Protein AF-G5E8P9-F1 (afdb_monomer_lite)

Secondary structure (DSSP, 8-state):
--HHHHHHHHHHHHHHHHTT-HHHHHHHHHHHHHHHHHHHHH---HHHHHHHHHHHHHHHHHHHHHHHHHHHHHHHHH-PPS-------------TT-PPPPPP----PPP---PPP------------------------PPP--------------------------S----PPPP--TTS-HHHHHHHHHHS--S-----TTSS-S-HHHHHHHIIIIIHHHH-TTT---

pLDDT: mean 70.25, std 26.57, range [26.02, 98.25]

Structure (mmCIF, N/CA/C/O backbone):
data_AF-G5E8P9-F1
#
_entry.id   AF-G5E8P9-F1
#
loop_
_atom_site.group_PDB
_atom_site.id
_atom_site.type_symbol
_atom_site.label_atom_id
_atom_site.label_alt_id
_atom_site.label_comp_id
_atom_site.label_asym_id
_atom_site.label_entity_id
_atom_site.label_seq_id
_atom_site.pdbx_PDB_ins_code
_atom_site.Cartn_x
_atom_site.Cartn_y
_atom_site.Cartn_z
_atom_site.occupancy
_atom_site.B_iso_or_equiv
_atom_site.auth_seq_id
_atom_site.auth_comp_id
_atom_site.auth_asym_id
_atom_site.auth_atom_id
_atom_site.pdbx_PDB_model_num
ATOM 1 N N . MET A 1 1 ? -24.236 7.093 24.918 1.00 67.31 1 MET A N 1
ATOM 2 C CA . MET A 1 1 ? -23.354 6.475 23.905 1.00 67.31 1 MET A CA 1
ATOM 3 C C . MET A 1 1 ? -24.263 5.864 22.864 1.00 67.31 1 MET A C 1
ATOM 5 O O . MET A 1 1 ? -25.156 5.124 23.260 1.00 67.31 1 MET A O 1
ATOM 9 N N . ASN A 1 2 ? -24.094 6.212 21.590 1.00 84.69 2 ASN A N 1
ATOM 10 C CA . ASN A 1 2 ? -24.874 5.609 20.519 1.00 84.69 2 ASN A CA 1
ATOM 11 C C . ASN A 1 2 ? -24.067 4.451 19.920 1.00 84.69 2 ASN A C 1
ATOM 13 O O . ASN A 1 2 ? -23.044 4.667 19.275 1.00 84.69 2 ASN A O 1
ATOM 17 N N . LEU A 1 3 ? -24.488 3.216 20.198 1.00 84.94 3 LEU A N 1
ATOM 18 C CA . LEU A 1 3 ? -23.786 2.011 19.747 1.00 84.94 3 LEU A CA 1
ATOM 19 C C . LEU A 1 3 ? -23.724 1.934 18.215 1.00 84.94 3 LEU A C 1
ATOM 21 O O . LEU A 1 3 ? -22.704 1.536 17.660 1.00 84.94 3 LEU A O 1
ATOM 25 N N . ALA A 1 4 ? -24.795 2.367 17.545 1.00 89.25 4 ALA A N 1
ATOM 26 C CA . ALA A 1 4 ? -24.880 2.360 16.090 1.00 89.25 4 ALA A CA 1
ATOM 27 C C . ALA A 1 4 ? -23.812 3.263 15.457 1.00 89.25 4 ALA A C 1
ATOM 29 O O . ALA A 1 4 ? -23.137 2.847 14.522 1.00 89.25 4 ALA A O 1
ATOM 30 N N . GLU A 1 5 ? -23.590 4.456 16.017 1.00 91.69 5 GLU A N 1
ATOM 31 C CA . GLU A 1 5 ? -22.557 5.384 15.537 1.00 91.69 5 GLU A CA 1
ATOM 32 C C . GLU A 1 5 ? -21.149 4.798 15.673 1.00 91.69 5 GLU A C 1
ATOM 34 O O . GLU A 1 5 ? -20.309 5.006 14.807 1.00 91.69 5 GLU A O 1
ATOM 39 N N . ILE A 1 6 ? -20.879 4.042 16.736 1.00 92.31 6 ILE A N 1
ATOM 40 C CA . ILE A 1 6 ? -19.571 3.412 16.965 1.00 92.31 6 ILE A CA 1
ATOM 41 C C . ILE A 1 6 ? -19.305 2.328 15.928 1.00 92.31 6 ILE A C 1
ATOM 43 O O . ILE A 1 6 ? -18.221 2.295 15.347 1.00 92.31 6 ILE A O 1
ATOM 47 N N . CYS A 1 7 ? -20.295 1.476 15.667 1.00 93.38 7 CYS A N 1
ATOM 48 C CA . CYS A 1 7 ? -20.192 0.443 14.643 1.00 93.38 7 CYS A CA 1
ATOM 49 C C . CYS A 1 7 ? -20.043 1.049 13.240 1.00 93.38 7 CYS A C 1
ATOM 51 O O . CYS A 1 7 ? -19.170 0.621 12.486 1.00 93.38 7 CYS A O 1
ATOM 53 N N . GLU A 1 8 ? -20.836 2.070 12.909 1.00 95.69 8 GLU A N 1
ATOM 54 C CA . GLU A 1 8 ? -20.745 2.793 11.635 1.00 95.69 8 GLU A CA 1
ATOM 55 C C . GLU A 1 8 ? -19.379 3.469 11.459 1.00 95.69 8 GLU A C 1
ATOM 57 O O . GLU A 1 8 ? -18.749 3.341 10.412 1.00 95.69 8 GLU A O 1
ATOM 62 N N . ASN A 1 9 ? -18.865 4.133 12.496 1.00 95.75 9 ASN A N 1
ATOM 63 C CA . ASN A 1 9 ? -17.560 4.793 12.437 1.00 95.75 9 ASN A CA 1
ATOM 64 C C . ASN A 1 9 ? -16.403 3.789 12.334 1.00 95.75 9 ASN A C 1
ATOM 66 O O . ASN A 1 9 ? -15.452 4.039 11.598 1.00 95.75 9 ASN A O 1
ATOM 70 N N . ALA A 1 10 ? -16.487 2.639 13.013 1.00 96.00 10 ALA A N 1
ATOM 71 C CA . ALA A 1 10 ? -15.498 1.569 12.871 1.00 96.00 10 ALA A CA 1
ATOM 72 C C . ALA A 1 10 ? -15.512 0.985 11.450 1.00 96.00 10 ALA A C 1
ATOM 74 O O . ALA A 1 10 ? -14.461 0.775 10.846 1.00 96.00 10 ALA A O 1
ATOM 75 N N . LYS A 1 11 ? -16.707 0.785 10.879 1.00 97.75 11 LYS A N 1
ATOM 76 C CA . LYS A 1 11 ? -16.873 0.327 9.497 1.00 97.75 11 LYS A CA 1
ATOM 77 C C . LYS A 1 11 ? -16.273 1.320 8.498 1.00 97.75 11 LYS A C 1
ATOM 79 O O . LYS A 1 11 ? -15.526 0.897 7.622 1.00 97.75 11 LYS A O 1
ATOM 84 N N . LYS A 1 12 ? -16.520 2.622 8.676 1.00 96.88 12 LYS A N 1
ATOM 85 C CA . LYS A 1 12 ? -15.904 3.681 7.859 1.00 96.88 12 LYS A CA 1
ATOM 86 C C . LYS A 1 12 ? -14.380 3.687 7.971 1.00 96.88 12 LYS A C 1
ATOM 88 O O . LYS A 1 12 ? -13.707 3.797 6.954 1.00 96.88 12 LYS A O 1
ATOM 93 N N . GLY A 1 13 ? -13.823 3.523 9.174 1.00 97.44 13 GLY A N 1
ATOM 94 C CA . GLY A 1 13 ? -12.370 3.424 9.369 1.00 97.44 13 GLY A CA 1
ATOM 95 C C . GLY A 1 13 ? -11.740 2.289 8.555 1.00 97.44 13 GLY A C 1
ATOM 96 O O . GLY A 1 13 ? -10.738 2.508 7.873 1.00 97.44 13 GLY A O 1
ATOM 97 N N . ARG A 1 14 ? -12.375 1.111 8.548 1.00 98.00 14 ARG A N 1
ATOM 98 C CA . ARG A 1 14 ? -11.961 -0.050 7.738 1.00 98.00 14 ARG A CA 1
ATOM 99 C C . ARG A 1 14 ? -12.091 0.204 6.239 1.00 98.00 14 ARG A C 1
ATOM 101 O O . ARG A 1 14 ? -11.173 -0.103 5.489 1.00 98.00 14 ARG A O 1
ATOM 108 N N . GLU A 1 15 ? -13.199 0.795 5.803 1.00 98.06 15 GLU A N 1
ATOM 109 C CA . GLU A 1 15 ? -13.427 1.132 4.395 1.00 98.06 15 GLU A CA 1
ATOM 110 C C . GLU A 1 15 ? -12.377 2.120 3.871 1.00 98.06 15 GLU A C 1
ATOM 112 O O . GLU A 1 15 ? -11.767 1.874 2.835 1.00 98.06 15 GLU A O 1
ATOM 117 N N . TYR A 1 16 ? -12.073 3.183 4.623 1.00 97.88 16 TYR A N 1
ATOM 118 C CA . TYR A 1 16 ? -11.016 4.124 4.247 1.00 97.88 16 TYR A CA 1
ATOM 119 C C . TYR A 1 16 ? -9.627 3.481 4.209 1.00 97.88 16 TYR A C 1
ATOM 121 O O . TYR A 1 16 ? -8.838 3.832 3.334 1.00 97.88 16 TYR A O 1
ATOM 129 N N . ALA A 1 17 ? -9.336 2.527 5.102 1.00 97.44 17 ALA A N 1
ATOM 130 C CA . ALA A 1 17 ? -8.082 1.773 5.056 1.00 97.44 17 ALA A CA 1
ATOM 131 C C . ALA A 1 17 ? -7.974 0.951 3.763 1.00 97.44 17 ALA A C 1
ATOM 133 O O . ALA A 1 17 ? -6.938 0.976 3.106 1.00 97.44 17 ALA A O 1
ATOM 134 N N . LEU A 1 18 ? -9.058 0.270 3.369 1.00 97.56 18 LEU A N 1
ATOM 135 C CA . LEU A 1 18 ? -9.108 -0.534 2.142 1.00 97.56 18 LEU A CA 1
ATOM 136 C C . LEU A 1 18 ? -9.038 0.316 0.866 1.00 97.56 18 LEU A C 1
ATOM 138 O O . LEU A 1 18 ? -8.475 -0.127 -0.129 1.00 97.56 18 LEU A O 1
ATOM 142 N N . LEU A 1 19 ? -9.573 1.539 0.898 1.00 97.56 19 LEU A N 1
ATOM 143 C CA . LEU A 1 19 ? -9.482 2.505 -0.203 1.00 97.56 19 LEU A CA 1
ATOM 144 C C . LEU A 1 19 ? -8.126 3.236 -0.264 1.00 97.56 19 LEU A C 1
ATOM 146 O O . LEU A 1 19 ? -7.942 4.103 -1.115 1.00 97.56 19 LEU A O 1
ATOM 150 N N . GLY A 1 20 ? -7.192 2.937 0.646 1.00 95.94 20 GLY A N 1
ATOM 151 C CA . GLY A 1 20 ? -5.873 3.575 0.706 1.00 95.94 20 GLY A CA 1
ATOM 152 C C . GLY A 1 20 ? -5.868 4.997 1.282 1.00 95.94 20 GLY A C 1
ATOM 153 O O . GLY A 1 20 ? -4.840 5.670 1.260 1.00 95.94 20 GLY A O 1
ATOM 154 N N . ASN A 1 21 ? -6.990 5.475 1.826 1.00 97.19 21 ASN A N 1
ATOM 155 C CA . ASN A 1 21 ? -7.079 6.768 2.505 1.00 97.19 21 ASN A CA 1
ATOM 156 C C . ASN A 1 21 ? -6.760 6.603 4.000 1.00 97.19 21 ASN A C 1
ATOM 158 O O . ASN A 1 21 ? -7.639 6.632 4.870 1.00 97.19 21 ASN A O 1
ATOM 162 N N . TYR A 1 22 ? -5.478 6.390 4.291 1.00 97.38 22 TYR A N 1
ATOM 163 C CA . TYR A 1 22 ? -5.005 6.059 5.636 1.00 97.38 22 TYR A CA 1
ATOM 164 C C . TYR A 1 22 ? -5.171 7.209 6.638 1.00 97.38 22 TYR A C 1
ATOM 166 O O . TYR A 1 22 ? -5.508 6.954 7.792 1.00 97.38 22 TYR A O 1
ATOM 174 N N . ASP A 1 23 ? -5.031 8.466 6.208 1.00 96.38 23 ASP A N 1
ATOM 175 C CA . ASP A 1 23 ? -5.212 9.637 7.078 1.00 96.38 23 ASP A CA 1
ATOM 176 C C . ASP A 1 23 ? -6.639 9.712 7.632 1.00 96.38 23 ASP A C 1
ATOM 178 O O . ASP A 1 23 ? -6.849 9.848 8.840 1.00 96.38 23 ASP A O 1
ATOM 182 N N . SER A 1 24 ? -7.638 9.551 6.755 1.00 97.50 24 SER A N 1
ATOM 183 C CA . SER A 1 24 ? -9.044 9.537 7.174 1.00 97.50 24 SER A CA 1
ATOM 184 C C . SER A 1 24 ? -9.328 8.326 8.061 1.00 97.50 24 SER A C 1
ATOM 186 O O . SER A 1 24 ? -9.949 8.466 9.115 1.00 97.50 24 SER A O 1
ATOM 188 N N . SER A 1 25 ? -8.829 7.148 7.672 1.00 98.00 25 SER A N 1
ATOM 189 C CA . SER A 1 25 ? -8.960 5.907 8.440 1.00 98.00 25 SER A CA 1
ATOM 190 C C . SER A 1 25 ? -8.451 6.052 9.884 1.00 98.00 25 SER A C 1
ATOM 192 O O . SER A 1 25 ? -9.181 5.729 10.828 1.00 98.00 25 SER A O 1
ATOM 194 N N . MET A 1 26 ? -7.257 6.628 10.077 1.00 97.06 26 MET A N 1
ATOM 195 C CA . MET A 1 26 ? -6.667 6.858 11.401 1.00 97.06 26 MET A CA 1
ATOM 196 C C . MET A 1 26 ? -7.551 7.733 12.299 1.00 97.06 26 MET A C 1
ATOM 198 O O . MET A 1 26 ? -7.738 7.409 13.475 1.00 97.06 26 MET A O 1
ATOM 202 N N . VAL A 1 27 ? -8.156 8.795 11.756 1.00 97.31 27 VAL A N 1
ATOM 203 C CA . VAL A 1 27 ? -9.053 9.685 12.517 1.00 97.31 27 VAL A CA 1
ATOM 204 C C . VAL A 1 27 ? -10.306 8.945 12.995 1.00 97.31 27 VAL A C 1
ATOM 206 O O . VAL A 1 27 ? -10.707 9.098 14.154 1.00 97.31 27 VAL A O 1
ATOM 209 N N . TYR A 1 28 ? -10.910 8.107 12.145 1.00 97.44 28 TYR A N 1
ATOM 210 C CA . TYR A 1 28 ? -12.073 7.303 12.536 1.00 97.44 28 TYR A CA 1
ATOM 211 C C . TYR A 1 28 ? -11.726 6.319 13.656 1.00 97.44 28 TYR A C 1
ATOM 213 O O . TYR A 1 28 ? -12.420 6.297 14.676 1.00 97.44 28 TYR A O 1
ATOM 221 N N . TYR A 1 29 ? -10.635 5.561 13.521 1.00 97.50 29 TYR A N 1
ATOM 222 C CA . TYR A 1 29 ? -10.188 4.642 14.571 1.00 97.50 29 TYR A CA 1
ATOM 223 C C . TYR A 1 29 ? -9.912 5.367 15.889 1.00 97.50 29 TYR A C 1
ATOM 225 O O . TYR A 1 29 ? -10.433 4.968 16.933 1.00 97.50 29 TYR A O 1
ATOM 233 N N . GLN A 1 30 ? -9.167 6.475 15.854 1.00 97.19 30 GLN A N 1
ATOM 234 C CA . GLN A 1 30 ? -8.857 7.260 17.046 1.00 97.19 30 GLN A CA 1
ATOM 235 C C . GLN A 1 30 ? -10.132 7.773 17.737 1.00 97.19 30 GLN A C 1
ATOM 237 O O . GLN A 1 30 ? -10.243 7.722 18.968 1.00 97.19 30 GLN A O 1
ATOM 242 N N . GLY A 1 31 ? -11.119 8.222 16.958 1.00 95.88 31 GLY A N 1
ATOM 243 C CA . GLY A 1 31 ? -12.420 8.654 17.462 1.00 95.88 31 GLY A CA 1
ATOM 244 C C . GLY A 1 31 ? -13.204 7.523 18.133 1.00 95.88 31 GLY A C 1
ATOM 245 O O . GLY A 1 31 ? -13.679 7.685 19.261 1.00 95.88 31 GLY A O 1
ATOM 246 N N . VAL A 1 32 ? -13.304 6.361 17.482 1.00 96.44 32 VAL A N 1
ATOM 247 C CA . VAL A 1 32 ? -14.018 5.183 18.003 1.00 96.44 32 VAL A CA 1
ATOM 248 C C . VAL A 1 32 ? -13.364 4.661 19.284 1.00 96.44 32 VAL A C 1
ATOM 250 O O . VAL A 1 32 ? -14.054 4.442 20.283 1.00 96.44 32 VAL A O 1
ATOM 253 N N . ILE A 1 33 ? -12.034 4.536 19.305 1.00 95.94 33 ILE A N 1
ATOM 254 C CA . ILE A 1 33 ? -11.273 4.092 20.482 1.00 95.94 33 ILE A CA 1
ATOM 255 C C . ILE A 1 33 ? -11.533 5.025 21.674 1.00 95.94 33 ILE A C 1
ATOM 257 O O . ILE A 1 33 ? -11.790 4.553 22.786 1.00 95.94 33 ILE A O 1
ATOM 261 N N . GLN A 1 34 ? -11.550 6.345 21.456 1.00 94.94 34 GLN A N 1
ATOM 262 C CA . GLN A 1 34 ? -11.867 7.317 22.509 1.00 94.94 34 GLN A CA 1
ATOM 263 C C . GLN A 1 34 ? -13.320 7.231 22.994 1.00 94.94 34 GLN A C 1
ATOM 265 O O . GLN A 1 34 ? -13.588 7.408 24.188 1.00 94.94 34 GLN A O 1
ATOM 270 N N . GLN A 1 35 ? -14.276 6.972 22.098 1.00 94.06 35 GLN A N 1
ATOM 271 C CA . GLN A 1 35 ? -15.679 6.786 22.478 1.00 94.06 35 GLN A CA 1
ATOM 272 C C . GLN A 1 35 ? -15.862 5.532 23.342 1.00 94.06 35 GLN A C 1
ATOM 274 O O . GLN A 1 35 ? -16.498 5.607 24.398 1.00 94.06 35 GLN A O 1
ATOM 279 N N . ILE A 1 36 ? -15.244 4.412 22.956 1.00 93.88 36 ILE A N 1
ATOM 280 C CA . ILE A 1 36 ? -15.268 3.168 23.737 1.00 93.88 36 ILE A CA 1
ATOM 281 C C . ILE A 1 36 ? -14.567 3.368 25.083 1.00 93.88 36 ILE A C 1
ATOM 283 O O . ILE A 1 36 ? -15.086 2.949 26.116 1.00 93.88 36 ILE A O 1
ATOM 287 N N . GLN A 1 37 ? -13.435 4.073 25.116 1.00 93.62 37 GLN A N 1
ATOM 288 C CA . GLN A 1 37 ? -12.727 4.371 26.361 1.00 93.62 37 GLN A CA 1
ATOM 289 C C . GLN A 1 37 ? -13.587 5.174 27.346 1.00 93.62 37 GLN A C 1
ATOM 291 O O . GLN A 1 37 ? -13.641 4.822 28.527 1.00 93.62 37 GLN A O 1
ATOM 296 N N . ARG A 1 38 ? -14.300 6.207 26.877 1.00 92.50 38 ARG A N 1
ATOM 297 C CA . ARG A 1 38 ? -15.250 6.959 27.715 1.00 92.50 38 ARG A CA 1
ATOM 298 C C . ARG A 1 38 ? -16.393 6.076 28.210 1.00 92.50 38 ARG A C 1
ATOM 300 O O . ARG A 1 38 ? -16.767 6.160 29.378 1.00 92.50 38 ARG A O 1
ATOM 307 N N . HIS A 1 39 ? -16.911 5.184 27.369 1.00 90.12 39 HIS A N 1
ATOM 308 C CA . HIS A 1 39 ? -17.945 4.247 27.799 1.00 90.12 39 HIS A CA 1
ATOM 309 C C . HIS A 1 39 ? -17.446 3.275 28.875 1.00 90.12 39 HIS A C 1
ATOM 311 O O . HIS A 1 39 ? -18.101 3.125 29.906 1.00 90.12 39 HIS A O 1
ATOM 317 N N . CYS A 1 40 ? -16.249 2.708 28.707 1.00 89.75 40 CYS A N 1
ATOM 318 C CA . CYS A 1 40 ? -15.601 1.838 29.691 1.00 89.75 40 CYS A CA 1
ATOM 319 C C . CYS A 1 40 ? -15.421 2.490 31.069 1.00 89.75 40 CYS A C 1
ATOM 321 O O . CYS A 1 40 ? -15.400 1.780 32.075 1.00 89.75 40 CYS A O 1
ATOM 323 N N . GLN A 1 41 ? -15.266 3.817 31.130 1.00 89.62 41 GLN A N 1
ATOM 324 C CA . GLN A 1 41 ? -15.178 4.560 32.393 1.00 89.62 41 GLN A CA 1
ATOM 325 C C . GLN A 1 41 ? -16.543 4.712 33.080 1.00 89.62 41 GLN A C 1
ATOM 327 O O . GLN A 1 41 ? -16.605 4.757 34.304 1.00 89.62 41 GLN A O 1
ATOM 332 N N . SER A 1 42 ? -17.633 4.751 32.308 1.00 88.75 42 SER A N 1
ATOM 333 C CA . SER A 1 42 ? -19.003 4.857 32.832 1.00 88.75 42 SER A CA 1
ATOM 334 C C . SER A 1 42 ? -19.606 3.521 33.292 1.00 88.75 42 SER A C 1
ATOM 336 O O . SER A 1 42 ? -20.571 3.509 34.057 1.00 88.75 42 SER A O 1
ATOM 338 N N . LEU A 1 43 ? -19.051 2.391 32.840 1.00 88.75 43 LEU A N 1
ATOM 339 C CA . LEU A 1 43 ? -19.561 1.054 33.147 1.00 88.75 43 LEU A CA 1
ATOM 340 C C . LEU A 1 43 ? -19.153 0.589 34.553 1.00 88.75 43 LEU A C 1
ATOM 342 O O . LEU A 1 43 ? -17.969 0.555 34.892 1.00 88.75 43 LEU A O 1
ATOM 346 N N . ARG A 1 44 ? -20.148 0.172 35.349 1.00 88.31 44 ARG A N 1
ATOM 347 C CA . ARG A 1 44 ? -19.953 -0.417 36.688 1.00 88.31 44 ARG A CA 1
ATOM 348 C C . ARG A 1 44 ? -19.725 -1.929 36.662 1.00 88.31 44 ARG A C 1
ATOM 350 O O . ARG A 1 44 ? -19.014 -2.434 37.522 1.00 88.31 44 ARG A O 1
ATOM 357 N N . ASP A 1 45 ? -20.324 -2.635 35.702 1.00 93.25 45 ASP A N 1
ATOM 358 C CA . ASP A 1 45 ? -20.226 -4.095 35.598 1.00 93.25 45 ASP A CA 1
ATOM 359 C C . ASP A 1 45 ? -18.855 -4.540 35.035 1.00 93.25 45 ASP A C 1
ATOM 361 O O . ASP A 1 45 ? -18.519 -4.170 33.901 1.00 93.25 45 ASP A O 1
ATOM 365 N N . PRO A 1 46 ? -18.066 -5.350 35.773 1.00 92.50 46 PRO A N 1
ATOM 366 C CA . PRO A 1 46 ? -16.758 -5.826 35.328 1.00 92.50 46 PRO A CA 1
ATOM 367 C C . PRO A 1 46 ? -16.812 -6.720 34.085 1.00 92.50 46 PRO A C 1
ATOM 369 O O . PRO A 1 46 ? -15.924 -6.628 33.238 1.00 92.50 46 PRO A O 1
ATOM 372 N N . ALA A 1 47 ? -17.841 -7.563 33.950 1.00 93.38 47 ALA A N 1
ATOM 373 C CA . ALA A 1 47 ? -17.934 -8.516 32.843 1.00 93.38 47 ALA A CA 1
ATOM 374 C C . ALA A 1 47 ? -18.191 -7.798 31.511 1.00 93.38 47 ALA A C 1
ATOM 376 O O . ALA A 1 47 ? -17.511 -8.043 30.512 1.00 93.38 47 ALA A O 1
ATOM 377 N N . THR A 1 48 ? -19.129 -6.850 31.504 1.00 89.62 48 THR A N 1
ATOM 378 C CA . THR A 1 48 ? -19.401 -5.999 30.339 1.00 89.62 48 THR A CA 1
ATOM 379 C C . THR A 1 48 ? -18.210 -5.097 30.022 1.00 89.62 48 THR A C 1
ATOM 381 O O . THR A 1 48 ? -17.838 -4.947 28.857 1.00 89.62 48 THR A O 1
ATOM 384 N N . LYS A 1 49 ? -17.546 -4.548 31.047 1.00 92.56 49 LYS A N 1
ATOM 385 C CA . LYS A 1 49 ? -16.327 -3.751 30.869 1.00 92.56 49 LYS A CA 1
ATOM 386 C C . LYS A 1 49 ? -15.202 -4.557 30.216 1.00 92.56 49 LYS A C 1
ATOM 388 O O . LYS A 1 49 ? -14.533 -4.021 29.339 1.00 92.56 49 LYS A O 1
ATOM 393 N N . ALA A 1 50 ? -15.014 -5.823 30.588 1.00 94.56 50 ALA A N 1
ATOM 394 C CA . ALA A 1 50 ? -14.006 -6.690 29.979 1.00 94.56 50 ALA A CA 1
ATOM 395 C C . ALA A 1 50 ? -14.252 -6.898 28.474 1.00 94.56 50 ALA A C 1
ATOM 397 O O . ALA A 1 50 ? -13.330 -6.731 27.680 1.00 94.56 50 ALA A O 1
ATOM 398 N N . LYS A 1 51 ? -15.502 -7.156 28.065 1.00 93.75 51 LYS A N 1
ATOM 399 C CA . LYS A 1 51 ? -15.867 -7.289 26.641 1.00 93.75 51 LYS A CA 1
ATOM 400 C C . LYS A 1 51 ? -15.570 -6.016 25.847 1.00 93.75 51 LYS A C 1
ATOM 402 O O . LYS A 1 51 ? -14.994 -6.073 24.767 1.00 93.75 51 LYS A O 1
ATOM 407 N N . TRP A 1 52 ? -15.908 -4.852 26.398 1.00 93.62 52 TRP A N 1
ATOM 408 C CA . TRP A 1 52 ? -15.605 -3.571 25.756 1.00 93.62 52 TRP A CA 1
ATOM 409 C C . TRP A 1 52 ? -14.110 -3.258 25.695 1.00 93.62 52 TRP A C 1
ATOM 411 O O . TRP A 1 52 ? -13.647 -2.656 24.728 1.00 93.62 52 TRP A O 1
ATOM 421 N N . GLN A 1 53 ? -13.344 -3.674 26.705 1.00 94.69 53 GLN A N 1
ATOM 422 C CA . GLN A 1 53 ? -11.886 -3.583 26.670 1.00 94.69 53 GLN A CA 1
ATOM 423 C C . GLN A 1 53 ? -11.291 -4.476 25.580 1.00 94.69 53 GLN A C 1
ATOM 425 O O . GLN A 1 53 ? -10.370 -4.032 24.903 1.00 94.69 53 GLN A O 1
ATOM 430 N N . GLN A 1 54 ? -11.845 -5.672 25.365 1.00 96.38 54 GLN A N 1
ATOM 431 C CA . GLN A 1 54 ? -11.429 -6.550 24.273 1.00 96.38 54 GLN A CA 1
ATOM 432 C C . GLN A 1 54 ? -11.668 -5.897 22.903 1.00 96.38 54 GLN A C 1
ATOM 434 O O . GLN A 1 54 ? -10.725 -5.756 22.134 1.00 96.38 54 GLN A O 1
ATOM 439 N N . VAL A 1 55 ? -12.879 -5.396 22.632 1.00 95.00 55 VAL A N 1
ATOM 440 C CA . VAL A 1 55 ? -13.184 -4.702 21.361 1.00 95.00 55 VAL A CA 1
ATOM 441 C C . VAL A 1 55 ? -12.276 -3.485 21.157 1.00 95.00 55 VAL A C 1
ATOM 443 O O . VAL A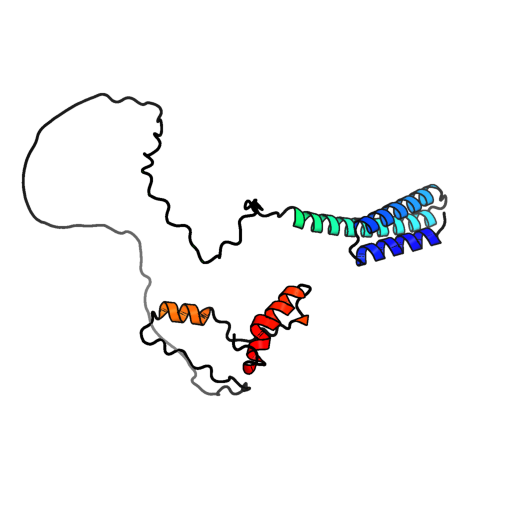 1 55 ? -11.817 -3.213 20.050 1.00 95.00 55 VAL A O 1
ATOM 446 N N . ARG A 1 56 ? -11.977 -2.743 22.232 1.00 94.94 56 ARG A N 1
ATOM 447 C CA . ARG A 1 56 ? -11.024 -1.627 22.171 1.00 94.94 56 ARG A CA 1
ATOM 448 C C . ARG A 1 56 ? -9.626 -2.095 21.769 1.00 94.94 56 ARG A C 1
ATOM 450 O O . ARG A 1 56 ? -8.954 -1.382 21.033 1.00 94.94 56 ARG A O 1
ATOM 457 N N . GLN A 1 57 ? -9.187 -3.241 22.282 1.00 97.56 57 GLN A N 1
ATOM 458 C CA . GLN A 1 57 ? -7.877 -3.804 21.975 1.00 97.56 57 GLN A CA 1
ATOM 459 C C . GLN A 1 57 ? -7.784 -4.234 20.508 1.00 97.56 57 GLN A C 1
ATOM 461 O O . GLN A 1 57 ? -6.793 -3.915 19.862 1.00 97.56 57 GLN A O 1
ATOM 466 N N . GLU A 1 58 ? -8.830 -4.870 19.977 1.00 96.94 58 GLU A N 1
ATOM 467 C CA . GLU A 1 58 ? -8.914 -5.256 18.560 1.00 96.94 58 GLU A CA 1
ATOM 468 C C . GLU A 1 58 ? -8.840 -4.022 17.641 1.00 96.94 58 GLU A C 1
ATOM 470 O O . GLU A 1 58 ? -8.041 -3.977 16.712 1.00 96.94 58 GLU A O 1
ATOM 475 N N . LEU A 1 59 ? -9.585 -2.954 17.953 1.00 96.94 59 LEU A N 1
ATOM 476 C CA . LEU A 1 59 ? -9.527 -1.705 17.179 1.00 96.94 59 LEU A CA 1
ATOM 477 C C . LEU A 1 59 ? -8.176 -0.983 17.280 1.00 96.94 59 LEU A C 1
ATOM 479 O O . LEU A 1 59 ? -7.774 -0.298 16.342 1.00 96.94 59 LEU A O 1
ATOM 483 N N . LEU A 1 60 ? -7.483 -1.099 18.416 1.00 97.88 60 LEU A N 1
ATOM 484 C CA . LEU A 1 60 ? -6.127 -0.567 18.569 1.00 97.88 60 LEU A CA 1
ATOM 485 C C . LEU A 1 60 ? -5.122 -1.328 17.703 1.00 97.88 60 LEU A C 1
ATOM 487 O O . LEU A 1 60 ? -4.215 -0.713 17.153 1.00 97.88 60 LEU A O 1
ATOM 491 N N . GLU A 1 61 ? -5.286 -2.642 17.574 1.00 98.12 61 GLU A N 1
ATOM 492 C CA . GLU A 1 61 ? -4.452 -3.455 16.694 1.00 98.12 61 GLU A CA 1
ATOM 493 C C . GLU A 1 61 ? -4.671 -3.079 15.223 1.00 98.12 61 GLU A C 1
ATOM 495 O O . GLU A 1 61 ? -3.700 -2.823 14.515 1.00 98.12 61 GLU A O 1
ATOM 500 N N . GLU A 1 62 ? -5.927 -2.926 14.787 1.00 96.88 62 GLU A N 1
ATOM 501 C CA . GLU A 1 62 ? -6.256 -2.420 13.443 1.00 96.88 62 GLU A CA 1
ATOM 502 C C . GLU A 1 62 ? -5.654 -1.022 13.193 1.00 96.88 62 GLU A C 1
ATOM 504 O O . GLU A 1 62 ? -5.099 -0.755 12.126 1.00 96.88 62 GLU A O 1
ATOM 509 N N . TYR A 1 63 ? -5.696 -0.131 14.188 1.00 98.00 63 TYR A N 1
ATOM 510 C CA . TYR A 1 63 ? -5.077 1.194 14.093 1.00 98.00 63 TYR A CA 1
ATOM 511 C C . TYR A 1 63 ? -3.552 1.125 13.920 1.00 98.00 63 TYR A C 1
ATOM 513 O O . TYR A 1 63 ? -2.996 1.825 13.072 1.00 98.00 63 TYR A O 1
ATOM 521 N N . GLU A 1 64 ? -2.859 0.280 14.691 1.00 98.12 64 GLU A N 1
ATOM 522 C CA . GLU A 1 64 ? -1.406 0.120 14.553 1.00 98.12 64 GLU A CA 1
ATOM 523 C C . GLU A 1 64 ? -1.025 -0.554 13.226 1.00 98.12 64 GLU A C 1
ATOM 525 O O . GLU A 1 64 ? 0.005 -0.203 12.654 1.00 98.12 64 GLU A O 1
ATOM 530 N N . GLN A 1 65 ? -1.865 -1.437 12.672 1.00 98.00 65 GLN A N 1
ATOM 531 C CA . GLN A 1 65 ? -1.674 -1.962 11.314 1.00 98.00 65 GLN A CA 1
ATOM 532 C C . GLN A 1 65 ? -1.718 -0.838 10.272 1.00 98.00 65 GLN A C 1
ATOM 534 O O . GLN A 1 65 ? -0.804 -0.720 9.455 1.00 98.00 65 GLN A O 1
ATOM 539 N N . VAL A 1 66 ? -2.731 0.035 10.329 1.00 97.94 66 VAL A N 1
ATOM 540 C CA . VAL A 1 66 ? -2.835 1.198 9.427 1.00 97.94 66 VAL A CA 1
ATOM 541 C C . VAL A 1 66 ? -1.623 2.116 9.578 1.00 97.94 66 VAL A C 1
ATOM 543 O O . VAL A 1 66 ? -1.024 2.528 8.589 1.00 97.94 66 VAL A O 1
ATOM 546 N N . LYS A 1 67 ? -1.205 2.392 10.812 1.00 97.94 67 LYS A N 1
ATOM 547 C CA . LYS A 1 67 ? -0.028 3.216 11.103 1.00 97.94 67 LYS A CA 1
ATOM 548 C C . LYS A 1 67 ? 1.276 2.581 10.616 1.00 97.94 67 LYS A C 1
ATOM 550 O O . LYS A 1 67 ? 2.148 3.293 10.127 1.00 97.94 67 LYS A O 1
ATOM 555 N N . SER A 1 68 ? 1.403 1.256 10.699 1.00 98.25 68 SER A N 1
ATOM 556 C CA . SER A 1 68 ? 2.524 0.523 10.107 1.00 98.25 68 SER A CA 1
ATOM 557 C C . SER A 1 68 ? 2.555 0.710 8.594 1.00 98.25 68 SER A C 1
ATOM 559 O O . SER A 1 68 ? 3.619 0.991 8.054 1.00 98.25 68 SER A O 1
ATOM 561 N N . ILE A 1 69 ? 1.403 0.611 7.918 1.00 96.88 69 ILE A N 1
ATOM 562 C CA . ILE A 1 69 ? 1.303 0.863 6.473 1.00 96.88 69 ILE A CA 1
ATOM 563 C C . ILE A 1 69 ? 1.740 2.296 6.157 1.00 96.88 69 ILE A C 1
ATOM 565 O O . ILE A 1 69 ? 2.580 2.487 5.284 1.00 96.88 69 ILE A O 1
ATOM 569 N N . VAL A 1 70 ? 1.241 3.295 6.893 1.00 96.88 70 VAL A N 1
ATOM 570 C CA . VAL A 1 70 ? 1.646 4.702 6.722 1.00 96.88 70 VAL A CA 1
ATOM 571 C C . VAL A 1 70 ? 3.154 4.869 6.899 1.00 96.88 70 VAL A C 1
ATOM 573 O O . VAL A 1 70 ? 3.797 5.468 6.045 1.00 96.88 70 VAL A O 1
ATOM 576 N N . SER A 1 71 ? 3.742 4.283 7.942 1.00 97.12 71 SER A N 1
ATOM 577 C CA . SER A 1 71 ? 5.189 4.344 8.177 1.00 97.12 71 SER A CA 1
ATOM 578 C C . SER A 1 71 ? 5.992 3.681 7.052 1.00 97.12 71 SER A C 1
ATOM 580 O O . SER A 1 71 ? 7.004 4.220 6.606 1.00 97.12 71 SER A O 1
ATOM 582 N N . THR A 1 72 ? 5.526 2.541 6.536 1.00 96.12 72 THR A N 1
ATOM 583 C CA . THR A 1 72 ? 6.122 1.904 5.358 1.00 96.12 72 THR A CA 1
ATOM 584 C C . THR A 1 72 ? 6.016 2.815 4.131 1.00 96.12 72 THR A C 1
ATOM 586 O O . THR A 1 72 ? 7.013 3.018 3.443 1.00 96.12 72 THR A O 1
ATOM 589 N N . LEU A 1 73 ? 4.866 3.449 3.890 1.00 94.38 73 LEU A N 1
ATOM 590 C CA . LEU A 1 73 ? 4.688 4.420 2.802 1.00 94.38 73 LEU A CA 1
ATOM 591 C C . LEU A 1 73 ? 5.590 5.651 2.952 1.00 94.38 73 LEU A C 1
ATOM 593 O O . LEU A 1 73 ? 6.116 6.154 1.962 1.00 94.38 73 LEU A O 1
ATOM 597 N N . GLU A 1 74 ? 5.801 6.128 4.177 1.00 94.12 74 GLU A N 1
ATOM 598 C CA . GLU A 1 74 ? 6.732 7.218 4.472 1.00 94.12 74 GLU A CA 1
ATOM 599 C C . GLU A 1 74 ? 8.182 6.817 4.204 1.00 94.12 74 GLU A C 1
ATOM 601 O O . GLU A 1 74 ? 8.940 7.630 3.678 1.00 94.12 74 GLU A O 1
ATOM 606 N N . SER A 1 75 ? 8.566 5.567 4.475 1.00 93.00 75 SER A N 1
ATOM 607 C CA . SER A 1 75 ? 9.927 5.093 4.199 1.00 93.00 75 SER A CA 1
ATOM 608 C C . SER A 1 75 ? 10.283 5.163 2.708 1.00 93.00 75 SER A C 1
ATOM 610 O O . SER A 1 75 ? 11.371 5.622 2.364 1.00 93.00 75 SER A O 1
ATOM 612 N N . PHE A 1 76 ? 9.328 4.876 1.814 1.00 90.62 76 PHE A N 1
ATOM 613 C CA . PHE A 1 76 ? 9.506 5.052 0.366 1.00 90.62 76 PHE A CA 1
ATOM 614 C C . PHE A 1 76 ? 9.697 6.516 -0.054 1.00 90.62 76 PHE A C 1
ATOM 616 O O . PHE A 1 76 ? 10.247 6.781 -1.118 1.00 90.62 76 PHE A O 1
ATOM 623 N N . LYS A 1 77 ? 9.264 7.484 0.765 1.00 85.12 77 LYS A N 1
ATOM 624 C CA . LYS A 1 77 ? 9.527 8.912 0.522 1.00 85.12 77 LYS A CA 1
ATOM 625 C C . LYS A 1 77 ? 10.916 9.342 0.998 1.00 85.12 77 LYS A C 1
ATOM 627 O O . LYS A 1 77 ? 11.397 10.386 0.561 1.00 85.12 77 LYS A O 1
ATOM 632 N N . MET A 1 78 ? 11.537 8.585 1.905 1.00 60.84 78 MET A N 1
ATOM 633 C CA . MET A 1 78 ? 12.844 8.910 2.481 1.00 60.84 78 MET A CA 1
ATOM 634 C C . MET A 1 78 ? 14.015 8.383 1.648 1.00 60.84 78 MET A C 1
ATOM 636 O O . MET A 1 78 ? 15.077 9.002 1.670 1.00 60.84 78 MET A O 1
ATOM 640 N N . ASP A 1 79 ? 13.808 7.334 0.846 1.00 57.28 79 ASP A N 1
ATOM 641 C CA . ASP A 1 79 ? 14.739 6.915 -0.210 1.00 57.28 79 ASP A CA 1
ATOM 642 C C . ASP A 1 79 ? 14.622 7.832 -1.437 1.00 57.28 79 ASP A C 1
ATOM 644 O O . ASP A 1 79 ? 14.346 7.420 -2.565 1.00 57.28 79 ASP A O 1
ATOM 648 N N . LYS A 1 80 ? 14.848 9.131 -1.221 1.00 51.91 80 LYS A N 1
ATOM 649 C CA . LYS A 1 80 ? 15.217 10.013 -2.319 1.00 51.91 80 LYS A CA 1
ATOM 650 C C . LYS A 1 80 ? 16.672 9.676 -2.672 1.00 51.91 80 LYS A C 1
ATOM 652 O O . LYS A 1 80 ? 17.534 9.847 -1.806 1.00 51.91 80 LYS A O 1
ATOM 657 N N . PRO A 1 81 ? 16.981 9.199 -3.894 1.00 55.66 81 PRO A N 1
ATOM 658 C CA . PRO A 1 81 ? 18.370 9.035 -4.306 1.00 55.66 81 PRO A CA 1
ATOM 659 C C . PRO A 1 81 ? 19.103 10.369 -4.098 1.00 55.66 81 PRO A C 1
ATOM 661 O O . PRO A 1 81 ? 18.477 11.420 -4.285 1.00 55.66 81 PRO A O 1
ATOM 664 N N . PRO A 1 82 ? 20.388 10.352 -3.688 1.00 51.72 82 PRO A N 1
ATOM 665 C CA . PRO A 1 82 ? 21.159 11.572 -3.475 1.00 51.72 82 PRO A CA 1
ATOM 666 C C . PRO A 1 82 ? 20.969 12.476 -4.685 1.00 51.72 82 PRO A C 1
ATOM 668 O O . PRO A 1 82 ? 21.089 12.004 -5.816 1.00 51.72 82 PRO A O 1
ATOM 671 N N . ASP A 1 83 ? 20.586 13.727 -4.424 1.00 40.44 83 ASP A N 1
ATOM 672 C CA . ASP A 1 83 ? 20.163 14.691 -5.429 1.00 40.44 83 ASP A CA 1
ATOM 673 C C . ASP A 1 83 ? 21.114 14.668 -6.637 1.00 40.44 83 ASP A C 1
ATOM 675 O O . ASP A 1 83 ? 22.196 15.256 -6.618 1.00 40.44 83 ASP A O 1
ATOM 679 N N . PHE A 1 84 ? 20.693 14.032 -7.731 1.00 41.66 84 PHE A N 1
ATOM 680 C CA . PHE A 1 84 ? 21.081 14.554 -9.027 1.00 41.66 84 PHE A CA 1
ATOM 681 C C . PHE A 1 84 ? 20.400 15.916 -9.112 1.00 41.66 84 PHE A C 1
ATOM 683 O O . PHE A 1 84 ? 19.181 15.989 -8.919 1.00 41.66 84 PHE A O 1
ATOM 690 N N . PRO A 1 85 ? 21.143 17.007 -9.346 1.00 42.66 85 PRO A N 1
ATOM 691 C CA . PRO A 1 85 ? 20.533 18.307 -9.499 1.00 42.66 85 PRO A CA 1
ATOM 692 C C . PRO A 1 85 ? 19.753 18.280 -10.811 1.00 42.66 85 PRO A C 1
ATOM 694 O O . PRO A 1 85 ? 20.281 18.610 -11.871 1.00 42.66 85 PRO A O 1
ATOM 697 N N . VAL A 1 86 ? 18.478 17.900 -10.752 1.00 42.38 86 VAL A N 1
ATOM 698 C CA . VAL A 1 86 ? 17.511 18.272 -11.779 1.00 42.38 86 VAL A CA 1
ATOM 699 C C . VAL A 1 86 ? 17.232 19.745 -11.534 1.00 42.38 86 VAL A C 1
ATOM 701 O O . VAL A 1 86 ? 16.264 20.150 -10.896 1.00 42.38 86 VAL A O 1
ATOM 704 N N . SER A 1 87 ? 18.174 20.560 -11.994 1.00 39.09 87 SER A N 1
ATOM 705 C CA . SER A 1 87 ? 17.880 21.9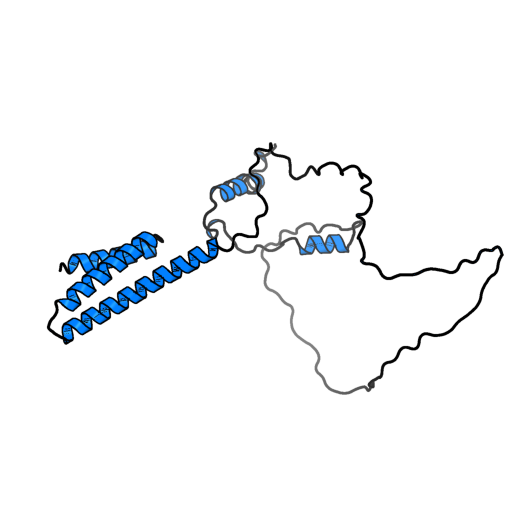30 -12.345 1.00 39.09 87 SER A CA 1
ATOM 706 C C . SER A 1 87 ? 16.844 21.836 -13.458 1.00 39.09 87 SER A C 1
ATOM 708 O O . SER A 1 87 ? 17.197 21.605 -14.613 1.00 39.09 87 SER A O 1
ATOM 710 N N . CYS A 1 88 ? 15.561 21.974 -13.113 1.00 37.62 88 CYS A N 1
ATOM 711 C CA . CYS A 1 88 ? 14.551 22.449 -14.051 1.00 37.62 88 CYS A CA 1
ATOM 712 C C . CYS A 1 88 ? 14.934 23.884 -14.422 1.00 37.62 88 CYS A C 1
ATOM 714 O O . CYS A 1 88 ? 14.345 24.856 -13.957 1.00 37.62 88 CYS A O 1
ATOM 716 N N . ARG A 1 89 ? 16.009 24.018 -15.191 1.00 36.12 89 ARG A N 1
ATOM 717 C CA . ARG A 1 89 ? 16.277 25.206 -15.964 1.00 36.12 89 ARG A CA 1
ATOM 718 C C . ARG A 1 89 ? 15.612 24.920 -17.293 1.00 36.12 89 ARG A C 1
ATOM 720 O O . ARG A 1 89 ? 15.969 23.935 -17.931 1.00 36.12 89 ARG A O 1
ATOM 727 N N . ASP A 1 90 ? 14.631 25.742 -17.648 1.00 41.88 90 ASP A N 1
ATOM 728 C CA . ASP A 1 90 ? 14.183 25.911 -19.025 1.00 41.88 90 ASP A CA 1
ATOM 729 C C . ASP A 1 90 ? 15.423 26.048 -19.923 1.00 41.88 90 ASP A C 1
ATOM 731 O O . ASP A 1 90 ? 16.008 27.122 -20.054 1.00 41.88 90 ASP A O 1
ATOM 735 N N . GLU A 1 91 ? 15.882 24.930 -20.470 1.00 43.97 91 GLU A N 1
ATOM 736 C CA . GLU A 1 91 ? 16.898 24.845 -21.505 1.00 43.97 91 GLU A CA 1
ATOM 737 C C . GLU A 1 91 ? 16.213 24.117 -22.660 1.00 43.97 91 GLU A C 1
ATOM 739 O O . GLU A 1 91 ? 15.719 22.999 -22.470 1.00 43.97 91 GLU A O 1
ATOM 744 N N . PRO A 1 92 ? 16.090 24.761 -23.831 1.00 45.72 92 PRO A N 1
ATOM 745 C CA . PRO A 1 92 ? 15.356 24.201 -24.950 1.00 45.72 92 PRO A CA 1
ATOM 746 C C . PRO A 1 92 ? 15.950 22.841 -25.313 1.00 45.72 92 PRO A C 1
ATOM 748 O O . PRO A 1 92 ? 17.160 22.728 -25.507 1.00 45.72 92 PRO A O 1
ATOM 751 N N . PHE A 1 93 ? 15.068 21.840 -25.372 1.00 52.62 93 PHE A N 1
ATOM 752 C CA . PHE A 1 93 ? 15.297 20.442 -25.745 1.00 52.62 93 PHE A CA 1
ATOM 753 C C . PHE A 1 93 ? 16.587 20.247 -26.564 1.00 52.62 93 PHE A C 1
ATOM 755 O O . PHE A 1 93 ? 16.625 20.467 -27.776 1.00 52.62 93 PHE A O 1
ATOM 762 N N . ARG A 1 94 ? 17.674 19.867 -25.886 1.00 59.16 94 ARG A N 1
ATOM 763 C CA . ARG A 1 94 ? 18.925 19.447 -26.521 1.00 59.16 94 ARG A CA 1
ATOM 764 C C . ARG A 1 94 ? 18.844 17.941 -26.735 1.00 59.16 94 ARG A C 1
ATOM 766 O O . ARG A 1 94 ? 18.727 17.187 -25.774 1.00 59.16 94 ARG A O 1
ATOM 773 N N . ASP A 1 95 ? 18.872 17.547 -28.003 1.00 56.84 95 ASP A N 1
ATOM 774 C CA . ASP A 1 95 ? 18.878 16.161 -28.470 1.00 56.84 95 ASP A CA 1
ATOM 775 C C . ASP A 1 95 ? 19.958 15.327 -27.734 1.00 56.84 95 ASP A C 1
ATOM 777 O O . ASP A 1 95 ? 21.134 15.718 -27.755 1.00 56.84 95 ASP A O 1
ATOM 781 N N . PRO A 1 96 ? 19.591 14.196 -27.093 1.00 59.69 96 PRO A N 1
ATOM 782 C CA . PRO A 1 96 ? 20.512 13.294 -26.394 1.00 59.69 96 PRO A CA 1
ATOM 783 C C . PRO A 1 96 ? 21.713 12.794 -27.215 1.00 59.69 96 PRO A C 1
ATOM 785 O O . PRO A 1 96 ? 22.674 12.300 -26.627 1.00 59.69 96 PRO A O 1
ATOM 788 N N . ALA A 1 97 ? 21.692 12.910 -28.547 1.00 62.66 97 ALA A N 1
ATOM 789 C CA . ALA A 1 97 ? 22.790 12.484 -29.416 1.00 62.66 97 ALA A CA 1
ATOM 790 C C . ALA A 1 97 ? 23.894 13.544 -29.634 1.00 62.66 97 ALA A C 1
ATOM 792 O O . ALA A 1 97 ? 24.919 13.245 -30.252 1.00 62.66 97 ALA A O 1
ATOM 793 N N . VAL A 1 98 ? 23.729 14.779 -29.145 1.00 68.19 98 VAL A N 1
ATOM 794 C CA . VAL A 1 98 ? 24.689 15.868 -29.395 1.00 68.19 98 VAL A CA 1
ATOM 795 C C . VAL A 1 98 ? 25.623 16.046 -28.200 1.00 68.19 98 VAL A C 1
ATOM 797 O O . VAL A 1 98 ? 25.311 16.737 -27.230 1.00 68.19 98 VAL A O 1
ATOM 800 N N . TRP A 1 99 ? 26.811 15.444 -28.281 1.00 62.34 99 TRP A N 1
ATOM 801 C CA . TRP A 1 99 ? 27.868 15.677 -27.296 1.00 62.34 99 TRP A CA 1
ATOM 802 C C . TRP A 1 99 ? 28.331 17.142 -27.340 1.00 62.34 99 TRP A C 1
ATOM 804 O O . TRP A 1 99 ? 28.555 17.677 -28.431 1.00 62.34 99 TRP A O 1
ATOM 814 N N . PRO A 1 100 ? 28.525 17.812 -26.188 1.00 65.25 100 PRO A N 1
ATOM 815 C CA . PRO A 1 100 ? 29.135 19.132 -26.183 1.00 65.25 100 PRO A CA 1
ATOM 816 C C . PRO A 1 100 ? 30.556 19.047 -26.770 1.00 65.25 100 PRO A C 1
ATOM 818 O O . PRO A 1 100 ? 31.252 18.051 -26.542 1.00 65.25 100 PRO A O 1
ATOM 821 N N . PRO A 1 101 ? 31.009 20.070 -27.522 1.00 60.78 101 PRO A N 1
ATOM 822 C CA . PRO A 1 101 ? 32.356 20.082 -28.075 1.00 60.78 101 PRO A CA 1
ATOM 823 C C . PRO A 1 101 ? 33.384 19.945 -26.942 1.00 60.78 101 PRO A C 1
ATOM 825 O O . PRO A 1 101 ? 33.168 20.496 -25.856 1.00 60.78 101 PRO A O 1
ATOM 828 N N . PRO A 1 102 ? 34.493 19.215 -27.164 1.00 54.22 102 PRO A N 1
ATOM 829 C CA . PRO A 1 102 ? 35.501 19.019 -26.135 1.00 54.22 102 PRO A CA 1
ATOM 830 C C . PRO A 1 102 ? 36.010 20.381 -25.665 1.00 54.22 102 PRO A C 1
ATOM 832 O O . PRO A 1 102 ? 36.397 21.227 -26.475 1.00 54.22 102 PRO A O 1
ATOM 835 N N . VAL A 1 103 ? 35.977 20.596 -24.348 1.00 58.81 103 VAL A N 1
ATOM 836 C CA . VAL A 1 103 ? 36.514 21.811 -23.736 1.00 58.81 103 VAL A CA 1
ATOM 837 C C . VAL A 1 103 ? 37.973 21.975 -24.179 1.00 58.81 103 VAL A C 1
ATOM 839 O O . VAL A 1 103 ? 38.746 21.018 -24.051 1.00 58.81 103 VAL A O 1
ATOM 842 N N . PRO A 1 104 ? 38.372 23.139 -24.728 1.00 50.00 104 PRO A N 1
ATOM 843 C CA . PRO A 1 104 ? 39.769 23.399 -25.034 1.00 50.00 104 PRO A CA 1
ATOM 844 C C . PRO A 1 104 ? 40.600 23.127 -23.785 1.00 50.00 104 PRO A C 1
ATOM 846 O O . PRO A 1 104 ? 40.217 23.540 -22.690 1.00 50.00 104 PRO A O 1
ATOM 849 N N . ALA A 1 105 ? 41.705 22.399 -23.940 1.00 51.53 105 ALA A N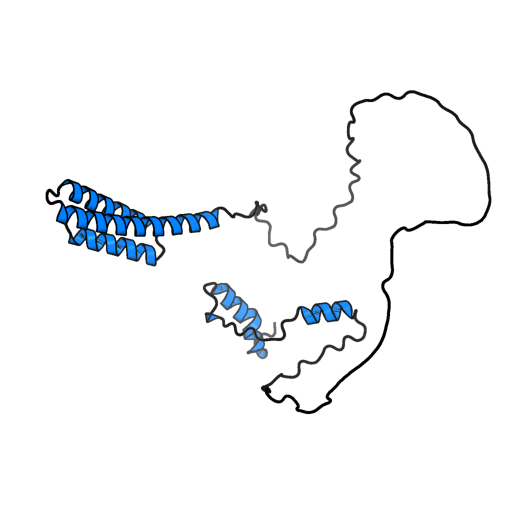 1
ATOM 850 C CA . ALA A 1 105 ? 42.612 22.105 -22.843 1.00 51.53 105 ALA A CA 1
ATOM 851 C C . ALA A 1 105 ? 43.236 23.414 -22.337 1.00 51.53 105 ALA A C 1
ATOM 853 O O . ALA A 1 105 ? 44.318 23.814 -22.763 1.00 51.53 105 ALA A O 1
ATOM 854 N N . GLU A 1 106 ? 42.548 24.109 -21.436 1.00 47.81 106 GLU A N 1
ATOM 855 C CA . GLU A 1 106 ? 43.145 25.198 -20.688 1.00 47.81 106 GLU A CA 1
ATOM 856 C C . GLU A 1 106 ? 44.196 24.582 -19.767 1.00 47.81 106 GLU A C 1
ATOM 858 O O . GLU A 1 106 ? 43.891 23.793 -18.868 1.00 47.81 106 GLU A O 1
ATOM 863 N N . HIS A 1 107 ? 45.460 24.914 -20.033 1.00 50.91 107 HIS A N 1
ATOM 864 C CA . HIS A 1 107 ? 46.610 24.581 -19.205 1.00 50.91 107 HIS A CA 1
ATOM 865 C C . HIS A 1 107 ? 46.410 25.106 -17.778 1.00 50.91 107 HIS A C 1
ATOM 867 O O . HIS A 1 107 ? 46.874 26.187 -17.413 1.00 50.91 107 HIS A O 1
ATOM 873 N N . ARG A 1 108 ? 45.740 24.322 -16.934 1.00 38.84 108 ARG A N 1
ATOM 874 C CA . ARG A 1 108 ? 45.686 24.580 -15.502 1.00 38.84 108 ARG A CA 1
ATOM 875 C C . ARG A 1 108 ? 46.941 23.998 -14.867 1.00 38.84 108 ARG A C 1
ATOM 877 O O . ARG A 1 108 ? 47.096 22.783 -14.764 1.00 38.84 108 ARG A O 1
ATOM 884 N N . ALA A 1 109 ? 47.853 24.881 -14.467 1.00 42.38 109 ALA A N 1
ATOM 885 C CA . ALA A 1 109 ? 49.042 24.511 -13.710 1.00 42.38 109 ALA A CA 1
ATOM 886 C C . ALA A 1 109 ? 48.659 23.720 -12.434 1.00 42.38 109 ALA A C 1
ATOM 888 O O . ALA A 1 109 ? 47.648 24.051 -11.802 1.00 42.38 109 ALA A O 1
ATOM 889 N N . PRO A 1 110 ? 49.441 22.700 -12.025 1.00 42.50 110 PRO A N 1
ATOM 890 C CA . PRO A 1 110 ? 49.098 21.860 -10.878 1.00 42.50 110 PRO A CA 1
ATOM 891 C C . PRO A 1 110 ? 49.030 22.664 -9.567 1.00 42.50 110 PRO A C 1
ATOM 893 O O . PRO A 1 110 ? 49.898 23.515 -9.329 1.00 42.50 110 PRO A O 1
ATOM 896 N N . PRO A 1 111 ? 48.059 22.388 -8.675 1.00 42.12 111 PRO A N 1
ATOM 897 C CA . PRO A 1 111 ? 47.969 23.064 -7.389 1.00 42.12 111 PRO A CA 1
ATOM 898 C C . PRO A 1 111 ? 49.164 22.694 -6.499 1.00 42.12 111 PRO A C 1
ATOM 900 O O . PRO A 1 111 ? 49.511 21.527 -6.317 1.00 42.12 111 PRO A O 1
ATOM 903 N N . GLN A 1 112 ? 49.803 23.721 -5.940 1.00 45.59 112 GLN A N 1
ATOM 904 C CA . GLN A 1 112 ? 50.936 23.608 -5.027 1.00 45.59 112 GLN A CA 1
ATOM 905 C C . GLN A 1 112 ? 50.474 23.021 -3.684 1.00 45.59 112 GLN A C 1
ATOM 907 O O . GLN A 1 112 ? 49.891 23.718 -2.853 1.00 45.59 112 GLN A O 1
ATOM 912 N N . ILE A 1 113 ? 50.763 21.743 -3.444 1.00 46.59 113 ILE A N 1
ATOM 913 C CA . ILE A 1 113 ? 50.646 21.131 -2.116 1.00 46.59 113 ILE A CA 1
ATOM 914 C C . ILE A 1 113 ? 51.751 21.720 -1.228 1.00 46.59 113 ILE A C 1
ATOM 916 O O . ILE A 1 113 ? 52.930 21.385 -1.368 1.00 46.59 113 ILE A O 1
ATOM 920 N N . ARG A 1 114 ? 51.380 22.609 -0.298 1.00 39.31 114 ARG A N 1
ATOM 921 C CA . ARG A 1 114 ? 52.268 23.043 0.789 1.00 39.31 114 ARG A CA 1
ATOM 922 C C . ARG A 1 114 ? 52.505 21.867 1.741 1.00 39.31 114 ARG A C 1
ATOM 924 O O . ARG A 1 114 ? 51.620 21.487 2.499 1.00 39.31 114 ARG A O 1
ATOM 931 N N . ARG A 1 115 ? 53.717 21.309 1.709 1.00 38.44 115 ARG A N 1
ATOM 932 C CA . ARG A 1 115 ? 54.236 20.385 2.730 1.00 38.44 115 ARG A CA 1
ATOM 933 C C . ARG A 1 115 ? 54.721 21.171 3.958 1.00 38.44 115 ARG A C 1
ATOM 935 O O . ARG A 1 115 ? 55.353 22.212 3.765 1.00 38.44 115 ARG A O 1
ATOM 942 N N . PRO A 1 116 ? 54.515 20.687 5.198 1.00 34.59 116 PRO A N 1
ATOM 943 C CA . PRO A 1 116 ? 55.265 21.179 6.339 1.00 34.59 116 PRO A CA 1
ATOM 944 C C . PRO A 1 116 ? 56.702 20.634 6.313 1.00 34.59 116 PRO A C 1
ATOM 946 O O . PRO A 1 116 ? 56.996 19.542 5.827 1.00 34.59 116 PRO A O 1
ATOM 949 N N . ASN A 1 117 ? 57.579 21.494 6.806 1.00 30.69 117 ASN A N 1
ATOM 950 C CA . ASN A 1 117 ? 59.032 21.519 6.756 1.00 30.69 117 ASN A CA 1
ATOM 951 C C . ASN A 1 117 ? 59.722 20.312 7.429 1.00 30.69 117 ASN A C 1
ATOM 953 O O . ASN A 1 117 ? 59.421 19.995 8.578 1.00 30.69 117 ASN A O 1
ATOM 957 N N . ARG A 1 118 ? 60.720 19.718 6.759 1.00 33.84 118 ARG A N 1
ATOM 958 C CA . ARG A 1 118 ? 61.890 19.124 7.428 1.00 33.84 118 ARG A CA 1
ATOM 959 C C . ARG A 1 118 ? 63.121 19.223 6.518 1.00 33.84 118 ARG A C 1
ATOM 961 O O . ARG A 1 118 ? 63.375 18.365 5.684 1.00 33.84 118 ARG A O 1
ATOM 968 N N . GLU A 1 119 ? 63.780 20.369 6.640 1.00 33.84 119 GLU A N 1
ATOM 969 C CA . GLU A 1 119 ? 65.230 20.607 6.603 1.00 33.84 119 GLU A CA 1
ATOM 970 C C . GLU A 1 119 ? 66.107 19.648 5.780 1.00 33.84 119 GLU A C 1
ATOM 972 O O . GLU A 1 119 ? 66.394 18.536 6.212 1.00 33.84 119 GLU A O 1
ATOM 977 N N . VAL A 1 120 ? 66.674 20.145 4.670 1.00 38.03 120 VAL A N 1
ATOM 978 C CA . VAL A 1 120 ? 67.977 19.671 4.169 1.00 38.03 120 VAL A CA 1
ATOM 979 C C . VAL A 1 120 ? 68.774 20.830 3.559 1.00 38.03 120 VAL A C 1
ATOM 981 O O . VAL A 1 120 ? 68.302 21.535 2.667 1.00 38.03 120 VAL A O 1
ATOM 984 N N . ARG A 1 121 ? 70.028 20.975 3.993 1.00 29.16 121 ARG A N 1
ATOM 985 C CA . ARG A 1 121 ? 71.135 21.636 3.280 1.00 29.16 121 ARG A CA 1
ATOM 986 C C . ARG A 1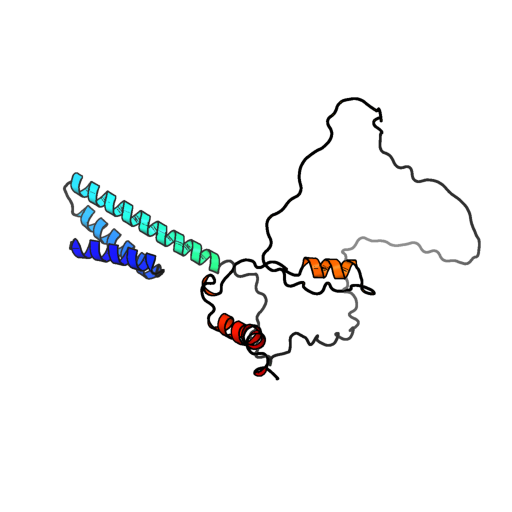 121 ? 72.451 20.970 3.734 1.00 29.16 121 ARG A C 1
ATOM 988 O O . ARG A 1 121 ? 72.532 20.597 4.897 1.00 29.16 121 ARG A O 1
ATOM 995 N N . PRO A 1 122 ? 73.535 21.001 2.940 1.00 40.53 122 PRO A N 1
ATOM 996 C CA . PRO A 1 122 ? 73.634 20.739 1.495 1.00 40.53 122 PRO A CA 1
ATOM 997 C C . PRO A 1 122 ? 74.918 19.936 1.143 1.00 40.53 122 PRO A C 1
ATOM 999 O O . PRO A 1 122 ? 75.886 19.984 1.892 1.00 40.53 122 PRO A O 1
ATOM 1002 N N . LEU A 1 123 ? 75.030 19.326 -0.048 1.00 29.77 123 LEU A N 1
ATOM 1003 C CA . LEU A 1 123 ? 76.344 19.266 -0.717 1.00 29.77 123 LEU A CA 1
ATOM 1004 C C . LEU A 1 123 ? 76.237 19.077 -2.234 1.00 29.77 123 LEU A C 1
ATOM 1006 O O . LEU A 1 123 ? 75.548 18.193 -2.730 1.00 29.77 123 LEU A O 1
ATOM 1010 N N . ARG A 1 124 ? 76.944 19.949 -2.953 1.00 32.94 124 ARG A N 1
ATOM 1011 C CA . ARG A 1 124 ? 77.107 19.969 -4.409 1.00 32.94 124 ARG A CA 1
ATOM 1012 C C . ARG A 1 124 ? 78.186 18.975 -4.847 1.00 32.94 124 ARG A C 1
ATOM 1014 O O . ARG A 1 124 ? 79.201 18.887 -4.157 1.00 32.94 124 ARG A O 1
ATOM 1021 N N . LYS A 1 125 ? 78.073 18.401 -6.052 1.00 31.59 125 LYS A N 1
ATOM 1022 C CA . LYS A 1 125 ? 79.229 18.270 -6.957 1.00 31.59 125 LYS A CA 1
ATOM 1023 C C . LYS A 1 125 ? 78.827 18.068 -8.420 1.00 31.59 125 LYS A C 1
ATOM 1025 O O . LYS A 1 125 ? 77.804 17.469 -8.719 1.00 31.59 125 LYS A O 1
ATOM 1030 N N . ASP A 1 126 ? 79.659 18.666 -9.257 1.00 27.33 126 ASP A N 1
ATOM 1031 C CA . ASP A 1 126 ? 79.609 18.870 -10.703 1.00 27.33 126 ASP A CA 1
ATOM 1032 C C . ASP A 1 126 ? 80.406 17.774 -11.455 1.00 27.33 126 ASP A C 1
ATOM 1034 O O . ASP A 1 126 ? 81.154 17.033 -10.812 1.00 27.33 126 ASP A O 1
ATOM 1038 N N . VAL A 1 127 ? 80.327 17.787 -12.799 1.00 29.22 127 VAL A N 1
ATOM 1039 C CA . VAL A 1 127 ? 81.117 17.026 -13.805 1.00 29.22 127 VAL A CA 1
ATOM 1040 C C . VAL A 1 127 ? 80.704 15.548 -13.970 1.00 29.22 127 VAL A C 1
ATOM 1042 O O . VAL A 1 127 ? 80.531 14.842 -12.991 1.00 29.22 127 VAL A O 1
ATOM 1045 N N . GLY A 1 128 ? 80.551 14.933 -15.148 1.00 27.12 128 GLY A N 1
ATOM 1046 C CA . GLY A 1 128 ? 80.777 15.281 -16.552 1.00 27.12 128 GLY A CA 1
ATOM 1047 C C . GLY A 1 128 ? 80.964 13.975 -17.361 1.00 27.12 128 GLY A C 1
ATOM 1048 O O . GLY A 1 128 ? 81.427 12.987 -16.809 1.00 27.12 128 GLY A O 1
ATOM 1049 N N . ALA A 1 129 ? 80.577 14.002 -18.643 1.00 28.86 129 ALA A N 1
ATOM 1050 C CA . ALA A 1 129 ? 81.009 13.177 -19.790 1.00 28.86 129 ALA A CA 1
ATOM 1051 C C . ALA A 1 129 ? 81.189 11.634 -19.691 1.00 28.86 129 ALA A C 1
ATOM 1053 O O . ALA A 1 129 ? 81.993 11.127 -18.921 1.00 28.86 129 ALA A O 1
ATOM 1054 N N . GLY A 1 130 ? 80.640 10.917 -20.690 1.00 28.44 130 GLY A N 1
ATOM 1055 C CA . GLY A 1 130 ? 81.397 9.844 -21.363 1.00 28.44 130 GLY A CA 1
ATOM 1056 C C . GLY A 1 130 ? 80.729 8.476 -21.586 1.00 28.44 130 GLY A C 1
ATOM 1057 O O . GLY A 1 130 ? 80.719 7.639 -20.702 1.00 28.44 130 GLY A O 1
ATOM 1058 N N . ALA A 1 131 ? 80.323 8.245 -22.842 1.00 28.48 131 ALA A N 1
ATOM 1059 C CA . ALA A 1 131 ? 80.607 7.072 -23.693 1.00 28.48 131 ALA A CA 1
ATOM 1060 C C . ALA A 1 131 ? 80.158 5.619 -23.348 1.00 28.48 131 ALA A C 1
ATOM 1062 O O . ALA A 1 131 ? 80.605 5.006 -22.393 1.00 28.48 131 ALA A O 1
ATOM 1063 N N . ARG A 1 132 ? 79.448 5.046 -24.345 1.00 28.12 132 ARG A N 1
ATOM 1064 C CA . ARG A 1 132 ? 79.576 3.712 -24.996 1.00 28.12 132 ARG A CA 1
ATOM 1065 C C . ARG A 1 132 ? 79.568 2.414 -24.156 1.00 28.12 132 ARG A C 1
ATOM 1067 O O . ARG A 1 132 ? 80.502 2.147 -23.419 1.00 28.12 132 ARG A O 1
ATOM 1074 N N . GLY A 1 133 ? 78.691 1.478 -24.559 1.00 27.19 133 GLY A N 1
ATOM 1075 C CA . GLY A 1 133 ? 79.106 0.079 -24.791 1.00 27.19 133 GLY A CA 1
ATOM 1076 C C . GLY A 1 133 ? 78.242 -1.055 -24.211 1.00 27.19 133 GLY A C 1
ATOM 1077 O O . GLY A 1 133 ? 78.251 -1.297 -23.018 1.00 27.19 133 GLY A O 1
ATOM 1078 N N . LEU A 1 134 ? 77.558 -1.753 -25.126 1.00 28.11 134 LEU A N 1
ATOM 1079 C CA . LEU A 1 134 ? 77.177 -3.178 -25.225 1.00 28.11 134 LEU A CA 1
ATOM 1080 C C . LEU A 1 134 ? 77.258 -4.177 -24.030 1.00 28.11 134 LEU A C 1
ATOM 1082 O O . LEU A 1 134 ? 78.321 -4.437 -23.486 1.00 28.11 134 LEU A O 1
ATOM 1086 N N . VAL A 1 135 ? 76.142 -4.926 -23.909 1.00 28.80 135 VAL A N 1
ATOM 1087 C CA . VAL A 1 135 ? 75.973 -6.407 -23.814 1.00 28.80 135 VAL A CA 1
ATOM 1088 C C . VAL A 1 135 ? 76.488 -7.169 -22.577 1.00 28.80 135 VAL A C 1
ATOM 1090 O O . VAL A 1 135 ? 77.685 -7.296 -22.363 1.00 28.80 135 VAL A O 1
ATOM 1093 N N . GLY A 1 136 ? 75.569 -7.913 -21.931 1.00 28.88 136 GLY A N 1
ATOM 1094 C CA . GLY A 1 136 ? 75.864 -9.289 -21.491 1.00 28.88 136 GLY A CA 1
ATOM 1095 C C . GLY A 1 136 ? 75.297 -9.774 -20.147 1.00 28.88 136 GLY A C 1
ATOM 1096 O O . GLY A 1 136 ? 75.840 -9.463 -19.101 1.00 28.88 136 GLY A O 1
ATOM 1097 N N . ARG A 1 137 ? 74.317 -10.690 -20.237 1.00 30.59 137 ARG A N 1
ATOM 1098 C CA . ARG A 1 137 ? 74.077 -11.887 -19.386 1.00 30.59 137 ARG A CA 1
ATOM 1099 C C . ARG A 1 137 ? 73.725 -11.769 -17.875 1.00 30.59 137 ARG A C 1
ATOM 1101 O O . ARG A 1 137 ? 74.591 -11.663 -17.025 1.00 30.59 137 ARG A O 1
ATOM 1108 N N . ALA A 1 138 ? 72.469 -12.157 -17.608 1.00 26.02 138 ALA A N 1
ATOM 1109 C CA . ALA A 1 138 ? 72.047 -13.389 -16.903 1.00 26.02 138 ALA A CA 1
ATOM 1110 C C . ALA A 1 138 ? 71.896 -13.455 -15.362 1.00 26.02 138 ALA A C 1
ATOM 1112 O O . ALA A 1 138 ? 72.721 -12.965 -14.607 1.00 26.02 138 ALA A O 1
ATOM 1113 N N . HIS A 1 139 ? 70.892 -14.275 -14.986 1.00 30.52 139 HIS A N 1
ATOM 1114 C CA . HIS A 1 139 ? 70.513 -14.831 -13.669 1.00 30.52 139 HIS A CA 1
ATOM 1115 C C . HIS A 1 139 ? 69.801 -13.873 -12.700 1.00 30.52 139 HIS A C 1
ATOM 1117 O O . HIS A 1 139 ? 70.153 -12.711 -12.608 1.00 30.52 139 HIS A O 1
ATOM 1123 N N . GLN A 1 140 ? 68.815 -14.267 -11.891 1.00 30.48 140 GLN A N 1
ATOM 1124 C CA . GLN A 1 140 ? 67.907 -15.418 -11.791 1.00 30.48 140 GLN A CA 1
ATOM 1125 C C . GLN A 1 140 ? 66.845 -14.965 -10.765 1.00 30.48 140 GLN A C 1
ATOM 1127 O O . GLN A 1 140 ? 67.213 -14.410 -9.732 1.00 30.48 140 GLN A O 1
ATOM 1132 N N . ILE A 1 141 ? 65.551 -15.171 -11.023 1.00 34.31 141 ILE A N 1
ATOM 1133 C CA . ILE A 1 141 ? 64.487 -14.920 -10.034 1.00 34.31 141 ILE A CA 1
ATOM 1134 C C . ILE A 1 141 ? 64.012 -16.279 -9.522 1.00 34.31 141 ILE A C 1
ATOM 1136 O O . ILE A 1 141 ? 63.356 -17.032 -10.242 1.00 34.31 141 ILE A O 1
ATOM 1140 N N . SER A 1 142 ? 64.376 -16.586 -8.281 1.00 34.31 142 SER A N 1
ATOM 1141 C CA . SER A 1 142 ? 63.903 -17.746 -7.530 1.00 34.31 142 SER A CA 1
ATOM 1142 C C . SER A 1 142 ? 62.437 -17.551 -7.140 1.00 34.31 142 SER A C 1
ATOM 1144 O O . SER A 1 142 ? 62.102 -16.604 -6.431 1.00 34.31 142 SER A O 1
ATOM 1146 N N . LYS A 1 143 ? 61.567 -18.458 -7.595 1.00 33.34 143 LYS A N 1
ATOM 1147 C CA . LYS A 1 143 ? 60.200 -18.645 -7.090 1.00 33.34 143 LYS A CA 1
ATOM 1148 C C . LYS A 1 143 ? 60.195 -19.801 -6.089 1.00 33.34 143 LYS A C 1
ATOM 1150 O O . LYS A 1 143 ? 60.690 -20.883 -6.396 1.00 33.34 143 LYS A O 1
ATOM 1155 N N . SER A 1 144 ? 59.613 -19.570 -4.921 1.00 34.97 144 SER A N 1
ATOM 1156 C CA . SER A 1 144 ? 59.223 -20.581 -3.939 1.00 34.97 144 SER A CA 1
ATOM 1157 C C . SER A 1 144 ? 57.726 -20.869 -4.072 1.00 34.97 144 SER A C 1
ATOM 1159 O O . SER A 1 144 ? 56.950 -19.923 -4.065 1.00 34.97 144 SER A O 1
ATOM 1161 N N . ASP A 1 145 ? 57.351 -22.143 -4.249 1.00 36.00 145 ASP A N 1
ATOM 1162 C CA . ASP A 1 145 ? 56.364 -22.893 -3.438 1.00 36.00 145 ASP A CA 1
ATOM 1163 C C . ASP A 1 145 ? 55.923 -24.207 -4.136 1.00 36.00 145 ASP A C 1
ATOM 1165 O O . ASP A 1 145 ? 55.235 -24.187 -5.148 1.00 36.00 145 ASP A O 1
ATOM 1169 N N . LYS A 1 146 ? 56.445 -25.339 -3.622 1.00 42.56 146 LYS A N 1
ATOM 1170 C CA . LYS A 1 146 ? 55.764 -26.540 -3.057 1.00 42.56 146 LYS A CA 1
ATOM 1171 C C . LYS A 1 146 ? 54.495 -27.165 -3.722 1.00 42.56 146 LYS A C 1
ATOM 1173 O O . LYS A 1 146 ? 53.751 -26.495 -4.414 1.00 42.56 146 LYS A O 1
ATOM 1178 N N . PRO A 1 147 ? 54.208 -28.475 -3.501 1.00 38.84 147 PRO A N 1
ATOM 1179 C CA . PRO A 1 147 ? 54.646 -29.555 -4.388 1.00 38.84 147 PRO A CA 1
ATOM 1180 C C . PRO A 1 147 ? 53.513 -30.448 -4.951 1.00 38.84 147 PRO A C 1
ATOM 1182 O O . PRO A 1 147 ? 52.352 -30.381 -4.561 1.00 38.84 147 PRO A O 1
ATOM 1185 N N . ALA A 1 148 ? 53.936 -31.329 -5.860 1.00 31.61 148 ALA A N 1
ATOM 1186 C CA . ALA A 1 148 ? 53.186 -32.323 -6.619 1.00 3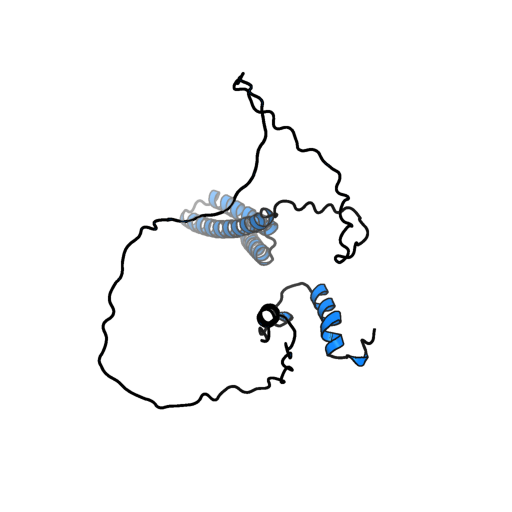1.61 148 ALA A CA 1
ATOM 1187 C C . ALA A 1 148 ? 52.475 -33.416 -5.793 1.00 31.61 148 ALA A C 1
ATOM 1189 O O . ALA A 1 148 ? 53.010 -33.912 -4.800 1.00 31.61 148 ALA A O 1
ATOM 1190 N N . SER A 1 149 ? 51.332 -33.887 -6.308 1.00 37.31 149 SER A N 1
ATOM 1191 C CA . SER A 1 149 ? 50.728 -35.181 -5.966 1.00 37.31 149 SER A CA 1
ATOM 1192 C C . SER A 1 149 ? 50.435 -35.992 -7.233 1.00 37.31 149 SER A C 1
ATOM 1194 O O . SER A 1 149 ? 50.197 -35.440 -8.303 1.00 37.31 149 SER A O 1
ATOM 1196 N N . ARG A 1 150 ? 50.567 -37.308 -7.076 1.00 38.44 150 ARG A N 1
ATOM 1197 C CA . ARG A 1 150 ? 50.880 -38.353 -8.059 1.00 38.44 150 ARG A CA 1
ATOM 1198 C C . ARG A 1 150 ? 49.708 -38.807 -8.933 1.00 38.44 150 ARG A C 1
ATOM 1200 O O . ARG A 1 150 ? 48.588 -38.951 -8.460 1.00 38.44 150 ARG A O 1
ATOM 1207 N N . ASP A 1 151 ? 50.073 -39.187 -10.152 1.00 36.09 151 ASP A N 1
ATOM 1208 C CA . ASP A 1 151 ? 49.325 -39.994 -11.117 1.00 36.09 151 ASP A CA 1
ATOM 1209 C C . ASP A 1 151 ? 49.419 -41.502 -10.779 1.00 36.09 151 ASP A C 1
ATOM 1211 O O . ASP A 1 151 ? 50.521 -41.966 -10.451 1.00 36.09 151 ASP A O 1
ATOM 1215 N N . LYS A 1 152 ? 48.292 -42.245 -10.824 1.00 40.47 152 LYS A N 1
ATOM 1216 C CA . LYS A 1 152 ? 48.235 -43.717 -11.015 1.00 40.47 152 LYS A CA 1
ATOM 1217 C C . LYS A 1 152 ? 46.801 -44.271 -11.224 1.00 40.47 152 LYS A C 1
ATOM 1219 O O . LYS A 1 152 ? 46.136 -44.694 -10.285 1.00 40.47 152 LYS A O 1
ATOM 1224 N N . ASP A 1 153 ? 46.340 -44.263 -12.467 1.00 35.47 153 ASP A N 1
ATOM 1225 C CA . ASP A 1 153 ? 45.873 -45.407 -13.277 1.00 35.47 153 ASP A CA 1
ATOM 1226 C C . ASP A 1 153 ? 45.118 -46.662 -12.711 1.00 35.47 153 ASP A C 1
ATOM 1228 O O . ASP A 1 153 ? 45.677 -47.514 -12.020 1.00 35.47 153 ASP A O 1
ATOM 1232 N N . TYR A 1 154 ? 43.888 -46.814 -13.255 1.00 34.59 154 TYR A N 1
ATOM 1233 C CA . TYR A 1 154 ? 43.083 -47.973 -13.744 1.00 34.59 154 TYR A CA 1
ATOM 1234 C C . TYR A 1 154 ? 42.343 -49.027 -12.866 1.00 34.59 154 TYR A C 1
ATOM 1236 O O . TYR A 1 154 ? 42.942 -49.807 -12.131 1.00 34.59 154 TYR A O 1
ATOM 1244 N N . ARG A 1 155 ? 41.058 -49.213 -13.285 1.00 34.84 155 ARG A N 1
ATOM 1245 C CA . ARG A 1 155 ? 40.139 -50.403 -13.315 1.00 34.84 155 ARG A CA 1
ATOM 1246 C C . ARG A 1 155 ? 39.056 -50.455 -12.206 1.00 34.84 155 ARG A C 1
ATOM 1248 O O . ARG A 1 155 ? 39.377 -50.254 -11.051 1.00 34.84 155 ARG A O 1
ATOM 1255 N N . ALA A 1 156 ? 37.761 -50.749 -12.434 1.00 34.53 156 ALA A N 1
ATOM 1256 C CA . ALA A 1 156 ? 37.025 -51.375 -13.544 1.00 34.53 156 ALA A CA 1
ATOM 1257 C C . ALA A 1 156 ? 35.481 -51.170 -13.444 1.00 34.53 156 ALA A C 1
ATOM 1259 O O . ALA A 1 156 ? 34.972 -50.949 -12.351 1.00 34.53 156 ALA A O 1
ATOM 1260 N N . ARG A 1 157 ? 34.785 -51.472 -14.564 1.00 34.31 157 ARG A N 1
ATOM 1261 C CA . ARG A 1 157 ? 33.343 -51.809 -14.766 1.00 34.31 157 ARG A CA 1
ATOM 1262 C C . ARG A 1 157 ? 32.345 -50.644 -14.649 1.00 34.31 157 ARG A C 1
ATOM 1264 O O . ARG A 1 157 ? 32.293 -49.992 -13.627 1.00 34.31 157 ARG A O 1
ATOM 1271 N N . GLY A 1 158 ? 31.449 -50.367 -15.594 1.00 32.59 158 GLY A N 1
ATOM 1272 C CA . GLY A 1 158 ? 31.025 -51.017 -16.838 1.00 32.59 158 GLY A CA 1
ATOM 1273 C C . GLY A 1 158 ? 29.573 -50.596 -17.131 1.00 32.59 158 GLY A C 1
ATOM 1274 O O . GLY A 1 158 ? 28.843 -50.371 -16.166 1.00 32.59 158 GLY A O 1
ATOM 1275 N N . ARG A 1 159 ? 29.189 -50.522 -18.421 1.00 35.16 159 ARG A N 1
ATOM 1276 C CA . ARG A 1 159 ? 27.840 -50.724 -19.019 1.00 35.16 159 ARG A CA 1
ATOM 1277 C C . ARG A 1 159 ? 27.509 -49.672 -20.093 1.00 35.16 159 ARG A C 1
ATOM 1279 O O . ARG A 1 159 ? 27.159 -48.544 -19.770 1.00 35.16 159 ARG A O 1
ATOM 1286 N N . ASP A 1 160 ? 27.594 -50.099 -21.351 1.00 38.41 160 ASP A N 1
ATOM 1287 C CA . ASP A 1 160 ? 27.228 -49.342 -22.552 1.00 38.41 160 ASP A CA 1
ATOM 1288 C C . ASP A 1 160 ? 25.708 -49.293 -22.819 1.00 38.41 160 ASP A C 1
ATOM 1290 O O . ASP A 1 160 ? 24.968 -50.236 -22.527 1.00 38.41 160 ASP A O 1
ATOM 1294 N N . ASP A 1 161 ? 25.316 -48.157 -23.405 1.00 38.88 161 ASP A N 1
ATOM 1295 C CA . ASP A 1 161 ? 24.320 -47.887 -24.454 1.00 38.88 161 ASP A CA 1
ATOM 1296 C C . ASP A 1 161 ? 23.023 -48.705 -24.588 1.00 38.88 161 ASP A C 1
ATOM 1298 O O . ASP A 1 161 ? 23.029 -49.851 -25.035 1.00 38.88 161 ASP A O 1
ATOM 1302 N N . LYS A 1 162 ? 21.875 -48.017 -24.430 1.00 40.03 162 LYS A N 1
ATOM 1303 C CA . LYS A 1 162 ? 20.936 -47.676 -25.533 1.00 40.03 162 LYS A CA 1
ATOM 1304 C C . LYS A 1 162 ? 19.622 -47.080 -25.012 1.00 40.03 162 LYS A C 1
ATOM 1306 O O . LYS A 1 162 ? 18.976 -47.701 -24.177 1.00 40.03 162 LYS A O 1
ATOM 1311 N N . ALA A 1 163 ? 19.178 -46.003 -25.677 1.00 33.06 163 ALA A N 1
ATOM 1312 C CA . ALA A 1 163 ? 17.804 -45.474 -25.841 1.00 33.06 163 ALA A CA 1
ATOM 1313 C C . ALA A 1 163 ? 17.684 -44.015 -25.371 1.00 33.06 163 ALA A C 1
ATOM 1315 O O . ALA A 1 163 ? 18.172 -43.681 -24.308 1.00 33.06 163 ALA A O 1
ATOM 1316 N N . ARG A 1 164 ? 17.016 -43.080 -26.047 1.00 41.59 164 ARG A N 1
ATOM 1317 C CA . ARG A 1 164 ? 16.318 -42.992 -27.340 1.00 41.59 164 ARG A CA 1
ATOM 1318 C C . ARG A 1 164 ? 16.116 -41.483 -27.571 1.00 41.59 164 ARG A C 1
ATOM 1320 O O . ARG A 1 164 ? 16.004 -40.723 -26.615 1.00 41.59 164 ARG A O 1
ATOM 1327 N N . LYS A 1 165 ? 16.103 -41.065 -28.838 1.00 35.97 165 LYS A N 1
ATOM 1328 C CA . LYS A 1 165 ? 15.944 -39.672 -29.275 1.00 35.97 165 LYS A CA 1
ATOM 1329 C C . LYS A 1 165 ? 14.667 -39.012 -28.737 1.00 35.97 165 LYS A C 1
ATOM 1331 O O . LYS A 1 165 ? 13.587 -39.591 -28.783 1.00 35.97 165 LYS A O 1
ATOM 1336 N N . ASN A 1 166 ? 14.884 -37.764 -28.342 1.00 35.50 166 ASN A N 1
ATOM 1337 C CA . ASN A 1 166 ? 13.975 -36.658 -28.087 1.00 35.50 166 ASN A CA 1
ATOM 1338 C C . ASN A 1 166 ? 13.011 -36.391 -29.262 1.00 35.50 166 ASN A C 1
ATOM 1340 O O . ASN A 1 166 ? 13.490 -36.174 -30.375 1.00 35.50 166 ASN A O 1
ATOM 1344 N N . VAL A 1 167 ? 11.696 -36.360 -29.006 1.00 41.47 167 VAL A N 1
ATOM 1345 C CA . VAL A 1 167 ? 10.677 -35.730 -29.870 1.00 41.47 167 VAL A CA 1
ATOM 1346 C C . VAL A 1 167 ? 9.495 -35.284 -29.001 1.00 41.47 167 VAL A C 1
ATOM 1348 O O . VAL A 1 167 ? 8.632 -36.102 -28.704 1.00 41.47 167 VAL A O 1
ATOM 1351 N N . GLN A 1 168 ? 9.458 -34.011 -28.605 1.00 38.97 168 GLN A N 1
ATOM 1352 C CA . GLN A 1 168 ? 8.255 -33.163 -28.637 1.00 38.97 168 GLN A CA 1
ATOM 1353 C C . GLN A 1 168 ? 8.608 -31.770 -28.116 1.00 38.97 168 GLN A C 1
ATOM 1355 O O . GLN A 1 168 ? 8.773 -31.573 -26.922 1.00 38.97 168 GLN A O 1
ATOM 1360 N N . ASP A 1 169 ? 8.806 -30.826 -29.028 1.00 34.00 169 ASP A N 1
ATOM 1361 C CA . ASP A 1 169 ? 7.837 -29.743 -29.174 1.00 34.00 169 ASP A CA 1
ATOM 1362 C C . ASP A 1 169 ? 8.139 -28.989 -30.466 1.00 34.00 169 ASP A C 1
ATOM 1364 O O . ASP A 1 169 ? 9.254 -28.532 -30.711 1.00 34.00 169 ASP A O 1
ATOM 1368 N N . GLY A 1 170 ? 7.143 -28.952 -31.341 1.00 35.50 170 GLY A N 1
ATOM 1369 C CA . GLY A 1 170 ? 7.184 -28.250 -32.608 1.00 35.50 170 GLY A CA 1
ATOM 1370 C C . GLY A 1 170 ? 5.892 -27.472 -32.751 1.00 35.50 170 GLY A C 1
ATOM 1371 O O . GLY A 1 170 ? 4.841 -28.070 -32.965 1.00 35.50 170 GLY A O 1
ATOM 1372 N N . ALA A 1 171 ? 5.990 -26.150 -32.651 1.00 36.25 171 ALA A N 1
ATOM 1373 C CA . ALA A 1 171 ? 4.982 -25.227 -33.149 1.00 36.25 171 ALA A CA 1
ATOM 1374 C C . ALA A 1 171 ? 5.658 -23.886 -33.491 1.00 36.25 171 ALA A C 1
ATOM 1376 O O . ALA A 1 171 ? 5.875 -23.043 -32.627 1.00 36.25 171 ALA A O 1
ATOM 1377 N N . SER A 1 172 ? 6.012 -23.764 -34.777 1.00 40.09 172 SER A N 1
ATOM 1378 C CA . SER A 1 172 ? 6.323 -22.543 -35.539 1.00 40.09 172 SER A CA 1
ATOM 1379 C C . SER A 1 172 ? 7.405 -21.601 -34.992 1.00 40.09 172 SER A C 1
ATOM 1381 O O . SER A 1 172 ? 7.103 -20.496 -34.546 1.00 40.09 172 SER A O 1
ATOM 1383 N N . ASP A 1 173 ? 8.670 -22.000 -35.137 1.00 43.88 173 ASP A N 1
ATOM 1384 C CA . ASP A 1 173 ? 9.775 -21.049 -35.288 1.00 43.88 173 ASP A CA 1
ATOM 1385 C C . ASP A 1 173 ? 9.793 -20.623 -36.763 1.00 43.88 173 ASP A C 1
ATOM 1387 O O . ASP A 1 173 ? 10.165 -21.399 -37.646 1.00 43.88 173 ASP A O 1
ATOM 1391 N N . SER A 1 174 ? 9.268 -19.435 -37.058 1.00 49.44 174 SE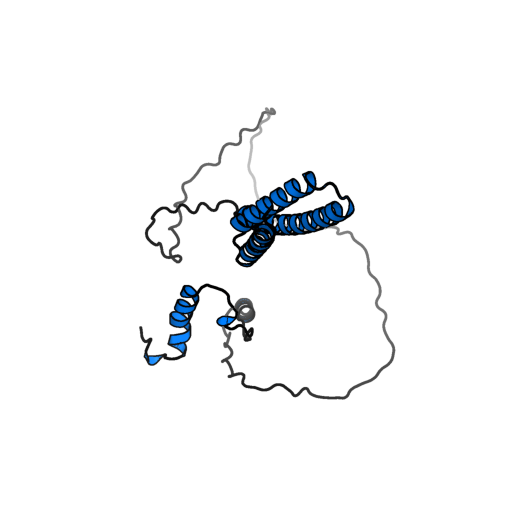R A N 1
ATOM 1392 C CA . SER A 1 174 ? 9.538 -18.778 -38.334 1.00 49.44 174 SER A CA 1
ATOM 1393 C C . SER A 1 174 ? 11.045 -18.577 -38.392 1.00 49.44 174 SER A C 1
ATOM 1395 O O . SER A 1 174 ? 11.551 -17.770 -37.622 1.00 49.44 174 SER A O 1
ATOM 1397 N N . GLU A 1 175 ? 11.748 -19.336 -39.237 1.00 52.88 175 GLU A N 1
ATOM 1398 C CA . GLU A 1 175 ? 13.210 -19.312 -39.335 1.00 52.88 175 GLU A CA 1
ATOM 1399 C C . GLU A 1 175 ? 13.712 -17.868 -39.478 1.00 52.88 175 GLU A C 1
ATOM 1401 O O . GLU A 1 175 ? 13.664 -17.270 -40.556 1.00 52.88 175 GLU A O 1
ATOM 1406 N N . ILE A 1 176 ? 14.166 -17.287 -38.367 1.00 66.31 176 ILE A N 1
ATOM 1407 C CA . ILE A 1 176 ? 14.798 -15.974 -38.364 1.00 66.31 176 ILE A CA 1
ATOM 1408 C C . ILE A 1 176 ? 16.101 -16.151 -39.152 1.00 66.31 176 ILE A C 1
ATOM 1410 O O . ILE A 1 176 ? 16.900 -17.027 -38.795 1.00 66.31 176 ILE A O 1
ATOM 1414 N N . PRO A 1 177 ? 16.340 -15.374 -40.225 1.00 69.69 177 PRO A N 1
ATOM 1415 C CA . PRO A 1 177 ? 17.582 -15.455 -40.976 1.00 69.69 177 PRO A CA 1
ATOM 1416 C C . PRO A 1 177 ? 18.756 -15.266 -40.016 1.00 69.69 177 PRO A C 1
ATOM 1418 O O . PRO A 1 177 ? 18.882 -14.218 -39.382 1.00 69.69 177 PRO A O 1
ATOM 1421 N N . LYS A 1 178 ? 19.601 -16.293 -39.872 1.00 71.38 178 LYS A N 1
ATOM 1422 C CA . LYS A 1 178 ? 20.808 -16.178 -39.052 1.00 71.38 178 LYS A CA 1
ATOM 1423 C C . LYS A 1 178 ? 21.724 -15.146 -39.688 1.00 71.38 178 LYS A C 1
ATOM 1425 O O . LYS A 1 178 ? 22.004 -15.217 -40.884 1.00 71.38 178 LYS A O 1
ATOM 1430 N N . PHE A 1 179 ? 22.165 -14.193 -38.879 1.00 80.94 179 PHE A N 1
ATOM 1431 C CA . PHE A 1 179 ? 23.103 -13.169 -39.303 1.00 80.94 179 PHE A CA 1
ATOM 1432 C C . PHE A 1 179 ? 24.420 -13.831 -39.734 1.00 80.94 179 PHE A C 1
ATOM 1434 O O . PHE A 1 179 ? 25.044 -14.555 -38.959 1.00 80.94 179 PHE A O 1
ATOM 1441 N N . ASP A 1 180 ? 24.832 -13.615 -40.986 1.00 73.25 180 ASP A N 1
ATOM 1442 C CA . ASP A 1 180 ? 26.126 -14.084 -41.480 1.00 73.25 180 ASP A CA 1
ATOM 1443 C C . ASP A 1 180 ? 27.213 -13.138 -40.954 1.00 73.25 180 ASP A C 1
ATOM 1445 O O . ASP A 1 180 ? 27.555 -12.134 -41.577 1.00 73.25 180 ASP A O 1
ATOM 1449 N N . GLY A 1 181 ? 27.720 -13.427 -39.752 1.00 74.81 181 GLY A N 1
ATOM 1450 C CA . GLY A 1 181 ? 28.754 -12.646 -39.060 1.00 74.81 181 GLY A CA 1
ATOM 1451 C C . GLY A 1 181 ? 30.136 -12.661 -39.731 1.00 74.81 181 GLY A C 1
ATOM 1452 O O . GLY A 1 181 ? 31.146 -12.381 -39.080 1.00 74.81 181 GLY A O 1
ATOM 1453 N N . ALA A 1 182 ? 30.225 -13.014 -41.015 1.00 77.88 182 ALA A N 1
ATOM 1454 C CA . ALA A 1 182 ? 31.465 -13.024 -41.773 1.00 77.88 182 ALA A CA 1
ATOM 1455 C C . ALA A 1 182 ? 32.032 -11.598 -41.923 1.00 77.88 182 ALA A C 1
ATOM 1457 O O . ALA A 1 182 ? 31.431 -10.726 -42.543 1.00 77.88 182 ALA A O 1
ATOM 1458 N N . GLY A 1 183 ? 33.227 -11.369 -41.367 1.00 81.88 183 GLY A N 1
ATOM 1459 C CA . GLY A 1 183 ? 33.943 -10.088 -41.460 1.00 81.88 183 GLY A CA 1
ATOM 1460 C C . GLY A 1 183 ? 33.757 -9.138 -40.271 1.00 81.88 183 GLY A C 1
ATOM 1461 O O . GLY A 1 183 ? 34.417 -8.102 -40.236 1.00 81.88 183 GLY A O 1
ATOM 1462 N N . TYR A 1 184 ? 32.931 -9.501 -39.285 1.00 87.12 184 TYR A N 1
ATOM 1463 C CA . TYR A 1 184 ? 32.750 -8.753 -38.037 1.00 87.12 184 TYR A CA 1
ATOM 1464 C C . TYR A 1 184 ? 33.512 -9.396 -36.871 1.00 87.12 184 TYR A C 1
ATOM 1466 O O . TYR A 1 184 ? 33.949 -10.548 -36.951 1.00 87.12 184 TYR A O 1
ATOM 1474 N N . ASP A 1 185 ? 33.696 -8.639 -35.786 1.00 91.06 185 ASP A N 1
ATOM 1475 C CA . ASP A 1 185 ? 34.289 -9.165 -34.557 1.00 91.06 185 ASP A CA 1
ATOM 1476 C C . ASP A 1 185 ? 33.355 -10.210 -33.938 1.00 91.06 185 ASP A C 1
ATOM 1478 O O . ASP A 1 185 ? 32.213 -9.915 -33.580 1.00 91.06 185 ASP A O 1
ATOM 1482 N N . LYS A 1 186 ? 33.850 -11.443 -33.832 1.00 88.00 186 LYS A N 1
ATOM 1483 C CA . LYS A 1 186 ? 33.082 -12.589 -33.345 1.00 88.00 186 LYS A CA 1
ATOM 1484 C C . LYS A 1 186 ? 32.644 -12.402 -31.900 1.00 88.00 186 LYS A C 1
ATOM 1486 O O . LYS A 1 186 ? 31.519 -12.764 -31.575 1.00 88.00 186 LYS A O 1
ATOM 1491 N N . ASP A 1 187 ? 33.497 -11.802 -31.071 1.00 88.62 187 ASP A N 1
ATOM 1492 C CA . ASP A 1 187 ? 33.200 -11.604 -29.653 1.00 88.62 187 ASP A CA 1
ATOM 1493 C C . ASP A 1 187 ? 32.084 -10.562 -29.478 1.00 88.62 187 ASP A C 1
ATOM 1495 O O . ASP A 1 187 ? 31.219 -10.703 -28.610 1.00 88.62 187 ASP A O 1
ATOM 1499 N N . LEU A 1 188 ? 32.055 -9.543 -30.347 1.00 91.12 188 LEU A N 1
ATOM 1500 C CA . LEU A 1 188 ? 30.994 -8.535 -30.378 1.00 91.12 188 LEU A CA 1
ATOM 1501 C C . LEU A 1 188 ? 29.674 -9.112 -30.897 1.00 91.12 188 LEU A C 1
ATOM 1503 O O . LEU A 1 188 ? 28.624 -8.842 -30.318 1.00 91.12 188 LEU A O 1
ATOM 1507 N N . VAL A 1 189 ? 29.718 -9.903 -31.973 1.00 90.44 189 VAL A N 1
ATOM 1508 C CA . VAL A 1 189 ? 28.525 -10.569 -32.518 1.00 90.44 189 VAL A CA 1
ATOM 1509 C C . VAL A 1 189 ? 27.912 -11.487 -31.465 1.00 90.44 189 VAL A C 1
ATOM 1511 O O . VAL A 1 189 ? 26.719 -11.390 -31.198 1.00 90.44 189 VAL A O 1
ATOM 1514 N N . GLU A 1 190 ? 28.728 -12.298 -30.790 1.00 89.12 190 GLU A N 1
ATOM 1515 C CA . GLU A 1 190 ? 28.252 -13.187 -29.728 1.00 89.12 190 GLU A CA 1
ATOM 1516 C C . GLU A 1 190 ? 27.682 -12.406 -28.532 1.00 89.12 190 GLU A C 1
ATOM 1518 O O . GLU A 1 190 ? 26.700 -12.828 -27.919 1.00 89.12 190 GLU A O 1
ATOM 1523 N N . ALA A 1 191 ? 28.266 -11.252 -28.192 1.00 92.19 191 ALA A N 1
ATOM 1524 C CA . ALA A 1 191 ? 27.724 -10.382 -27.153 1.00 92.19 191 ALA A CA 1
ATOM 1525 C C . ALA A 1 191 ? 26.330 -9.852 -27.511 1.00 92.19 191 ALA A C 1
ATOM 1527 O O . ALA A 1 191 ? 25.413 -9.967 -26.702 1.00 92.19 191 ALA A O 1
ATOM 1528 N N . LEU A 1 192 ? 26.151 -9.351 -28.734 1.00 91.25 192 LEU A N 1
ATOM 1529 C CA . LEU A 1 192 ? 24.865 -8.830 -29.197 1.00 91.25 192 LEU A CA 1
ATOM 1530 C C . LEU A 1 192 ? 23.805 -9.931 -29.321 1.00 91.25 192 LEU A C 1
ATOM 1532 O O . LEU A 1 192 ? 22.660 -9.723 -28.930 1.00 91.25 192 LEU A O 1
ATOM 1536 N N . GLU A 1 193 ? 24.175 -11.115 -29.811 1.00 89.12 193 GLU A N 1
ATOM 1537 C CA . GLU A 1 193 ? 23.262 -12.261 -29.895 1.00 89.12 193 GLU A CA 1
ATOM 1538 C C . GLU A 1 193 ? 22.787 -12.728 -28.514 1.00 89.12 193 GLU A C 1
ATOM 1540 O O . GLU A 1 193 ? 21.628 -13.116 -28.364 1.00 89.12 193 GLU A O 1
ATOM 1545 N N . ARG A 1 194 ? 23.652 -12.658 -27.491 1.00 89.19 194 ARG A N 1
ATOM 1546 C CA . ARG A 1 194 ? 23.280 -12.976 -26.103 1.00 89.19 194 ARG A CA 1
ATOM 1547 C C . ARG A 1 194 ? 22.305 -11.964 -25.499 1.00 89.19 194 ARG A C 1
ATOM 1549 O O . ARG A 1 194 ? 21.464 -12.364 -24.695 1.00 89.19 194 ARG A O 1
ATOM 1556 N N . ASP A 1 195 ? 22.401 -10.697 -25.887 1.00 91.19 195 ASP A N 1
ATOM 1557 C CA . ASP A 1 195 ? 21.563 -9.619 -25.349 1.00 91.19 195 ASP A CA 1
ATOM 1558 C C . ASP A 1 195 ? 20.172 -9.551 -26.012 1.00 91.19 195 ASP A C 1
ATOM 1560 O O . ASP A 1 195 ? 19.238 -8.965 -25.457 1.00 91.19 195 ASP A O 1
ATOM 1564 N N . ILE A 1 196 ? 19.993 -10.177 -27.182 1.00 90.75 196 ILE A N 1
ATOM 1565 C CA . ILE A 1 196 ? 18.702 -10.237 -27.876 1.00 90.75 196 ILE A CA 1
ATOM 1566 C C . ILE A 1 196 ? 17.805 -11.313 -27.253 1.00 90.75 196 ILE A C 1
ATOM 1568 O O . ILE A 1 196 ? 18.045 -12.521 -27.339 1.00 90.75 196 ILE A O 1
ATOM 1572 N N . VAL A 1 197 ? 16.680 -10.876 -26.686 1.00 87.31 197 VAL A N 1
ATOM 1573 C CA . VAL A 1 197 ? 15.650 -11.779 -26.165 1.00 87.31 197 VAL A CA 1
ATOM 1574 C C . VAL A 1 197 ? 14.920 -12.459 -27.327 1.00 87.31 197 VAL A C 1
ATOM 1576 O O . VAL A 1 197 ? 14.053 -11.876 -27.968 1.00 87.31 197 VAL A O 1
ATOM 1579 N N . SER A 1 198 ? 15.258 -13.725 -27.579 1.00 82.12 198 SER A N 1
ATOM 1580 C CA . SER A 1 198 ? 14.654 -14.526 -28.659 1.00 82.12 198 SER A CA 1
ATOM 1581 C C . SER A 1 198 ? 13.339 -15.213 -28.265 1.00 82.12 198 SER A C 1
ATOM 1583 O O . SER A 1 198 ? 12.643 -15.762 -29.113 1.00 82.12 198 SER A O 1
ATOM 1585 N N . ARG A 1 199 ? 13.001 -15.239 -26.968 1.00 86.56 199 ARG A N 1
ATOM 1586 C CA . ARG A 1 199 ? 11.804 -15.916 -26.443 1.00 86.56 199 ARG A CA 1
ATOM 1587 C C . ARG A 1 199 ? 10.752 -14.911 -26.012 1.00 86.56 199 ARG A C 1
ATOM 1589 O O . ARG A 1 199 ? 11.066 -13.851 -25.490 1.00 86.56 199 ARG A O 1
ATOM 1596 N N . ASN A 1 200 ? 9.495 -15.293 -26.156 1.00 86.38 200 ASN A N 1
ATOM 1597 C CA . ASN A 1 200 ? 8.346 -14.525 -25.699 1.00 86.38 200 ASN A CA 1
ATOM 1598 C C . ASN A 1 200 ? 8.179 -14.713 -24.175 1.00 86.38 200 ASN A C 1
ATOM 1600 O O . ASN A 1 200 ? 7.868 -15.821 -23.742 1.00 86.38 200 ASN A O 1
ATOM 1604 N N . PRO A 1 201 ? 8.329 -13.663 -23.343 1.00 87.75 201 PRO A N 1
ATOM 1605 C CA . PRO A 1 201 ? 8.218 -13.774 -21.884 1.00 87.75 201 PRO A CA 1
ATOM 1606 C C . PRO A 1 201 ? 6.773 -13.936 -21.367 1.00 87.75 201 PRO A C 1
ATOM 1608 O O . PRO A 1 201 ? 6.553 -13.889 -20.162 1.00 87.75 201 PRO A O 1
ATOM 1611 N N . SER A 1 202 ? 5.782 -14.148 -22.244 1.00 88.06 202 SER A N 1
ATOM 1612 C CA . SER A 1 202 ? 4.356 -14.326 -21.903 1.00 88.06 202 SER A CA 1
ATOM 1613 C C . SER A 1 202 ? 3.732 -13.196 -21.062 1.00 88.06 202 SER A C 1
ATOM 1615 O O . SER A 1 202 ? 2.919 -13.456 -20.184 1.00 88.06 202 SER A O 1
ATOM 1617 N N . ILE A 1 203 ? 4.106 -11.940 -21.329 1.00 93.06 203 ILE A N 1
ATOM 1618 C CA . ILE A 1 203 ? 3.567 -10.752 -20.643 1.00 93.06 203 ILE A CA 1
ATOM 1619 C C . ILE A 1 203 ? 2.585 -10.030 -21.571 1.00 93.06 203 ILE A C 1
ATOM 1621 O O . ILE A 1 203 ? 2.920 -9.774 -22.731 1.00 93.06 203 ILE A O 1
ATOM 1625 N N . HIS A 1 204 ? 1.406 -9.665 -21.060 1.00 91.81 204 HIS A N 1
ATOM 1626 C CA . HIS A 1 204 ? 0.380 -8.933 -21.807 1.00 91.81 204 HIS A CA 1
ATOM 1627 C C . HIS A 1 204 ? 0.241 -7.486 -21.313 1.00 91.81 204 HIS A C 1
ATOM 1629 O O . HIS A 1 204 ? 0.654 -7.131 -20.212 1.00 91.81 204 HIS A O 1
ATOM 1635 N N . TRP A 1 205 ? -0.373 -6.622 -22.129 1.00 92.12 205 TRP A N 1
ATOM 1636 C CA . TRP A 1 205 ? -0.580 -5.207 -21.783 1.00 92.12 205 TRP A CA 1
ATOM 1637 C C . TRP A 1 205 ? -1.504 -4.986 -20.576 1.00 92.12 205 TRP A C 1
ATOM 1639 O O . TRP A 1 205 ? -1.407 -3.939 -19.929 1.00 92.12 205 TRP A O 1
ATOM 1649 N N . ASP A 1 206 ? -2.387 -5.951 -20.306 1.00 91.56 206 ASP A N 1
ATOM 1650 C CA . ASP A 1 206 ? -3.360 -5.917 -19.209 1.00 91.56 206 ASP A CA 1
ATOM 1651 C C . ASP A 1 206 ? -2.739 -6.344 -17.868 1.00 91.56 206 ASP A C 1
ATOM 1653 O O . ASP A 1 206 ? -3.248 -5.975 -16.814 1.00 91.56 206 ASP A O 1
ATOM 1657 N N . ASP A 1 207 ? -1.603 -7.053 -17.901 1.00 93.94 207 ASP A N 1
ATOM 1658 C CA . ASP A 1 207 ? -0.864 -7.479 -16.702 1.00 93.94 207 ASP A CA 1
ATOM 1659 C C . ASP A 1 207 ? -0.062 -6.322 -16.072 1.00 93.94 207 ASP A C 1
ATOM 1661 O O . ASP A 1 207 ? 0.420 -6.418 -14.943 1.00 93.94 207 ASP A O 1
ATOM 1665 N N . ILE A 1 208 ? 0.109 -5.220 -16.808 1.00 91.56 208 ILE A N 1
ATOM 1666 C CA . ILE A 1 208 ? 0.856 -4.037 -16.375 1.00 91.56 208 ILE A CA 1
ATOM 1667 C C . ILE A 1 208 ? -0.141 -3.039 -15.784 1.00 91.56 208 ILE A C 1
ATOM 1669 O O . ILE A 1 208 ? -1.034 -2.578 -16.492 1.00 91.56 208 ILE A O 1
ATOM 1673 N N . ALA A 1 209 ? 0.009 -2.675 -14.512 1.00 91.44 209 ALA A N 1
ATOM 1674 C CA . ALA A 1 209 ? -0.834 -1.662 -13.878 1.00 91.44 209 ALA A CA 1
ATOM 1675 C C . ALA A 1 209 ? -0.391 -0.241 -14.260 1.00 91.44 209 ALA A C 1
ATOM 1677 O O . ALA A 1 209 ? 0.810 0.029 -14.331 1.00 91.44 209 ALA A O 1
ATOM 1678 N N . ASP A 1 210 ? -1.375 0.639 -14.469 1.00 80.94 210 ASP A N 1
ATOM 1679 C CA . ASP A 1 210 ? -1.212 2.053 -14.828 1.00 80.94 210 ASP A CA 1
ATOM 1680 C C . ASP A 1 210 ? -0.355 2.268 -16.114 1.00 80.94 210 ASP A C 1
ATOM 1682 O O . ASP A 1 210 ? 0.075 1.309 -16.764 1.00 80.94 210 ASP A O 1
ATOM 1686 N N . LEU A 1 211 ? -0.127 3.523 -16.541 1.00 92.06 211 LEU A N 1
ATOM 1687 C CA . LEU A 1 211 ? 0.656 3.932 -17.740 1.00 92.06 211 LEU A CA 1
ATOM 1688 C C . LEU A 1 211 ? -0.078 3.899 -19.098 1.00 92.06 211 LEU A C 1
ATOM 1690 O O . LEU A 1 211 ? 0.498 3.566 -20.138 1.00 92.06 211 LEU A O 1
ATOM 1694 N N . GLU A 1 212 ? -1.336 4.315 -19.126 1.00 93.44 212 GLU A N 1
ATOM 1695 C CA . GLU A 1 212 ? -2.202 4.329 -20.312 1.00 93.44 212 GLU A CA 1
ATOM 1696 C C . GLU A 1 212 ? -1.613 5.151 -21.467 1.00 93.44 212 GLU A C 1
ATOM 1698 O O . GLU A 1 212 ? -1.651 4.712 -22.620 1.00 93.44 212 GLU A O 1
ATOM 1703 N N . GLU A 1 213 ? -1.023 6.313 -21.171 1.00 93.38 213 GLU A N 1
ATOM 1704 C CA . GLU A 1 213 ? -0.406 7.166 -22.193 1.00 93.38 213 GLU A CA 1
ATOM 1705 C C . GLU A 1 213 ? 0.823 6.507 -22.827 1.00 93.38 213 GLU A C 1
ATOM 1707 O O . GLU A 1 213 ? 0.949 6.485 -24.053 1.00 93.38 213 GLU A O 1
ATOM 1712 N N . ALA A 1 214 ? 1.693 5.895 -22.019 1.00 95.69 214 ALA A N 1
ATOM 1713 C CA . ALA A 1 214 ? 2.881 5.207 -22.518 1.00 95.69 214 ALA A CA 1
ATOM 1714 C C . ALA A 1 214 ? 2.506 3.963 -23.339 1.00 95.69 214 ALA A C 1
ATOM 1716 O O . ALA A 1 214 ? 3.057 3.742 -24.418 1.00 95.69 214 ALA A O 1
ATOM 1717 N N . LYS A 1 215 ? 1.519 3.180 -22.878 1.00 94.94 215 LYS A N 1
ATOM 1718 C CA . LYS A 1 215 ? 0.985 2.032 -23.629 1.00 94.94 215 LYS A CA 1
ATOM 1719 C C . LYS A 1 215 ? 0.400 2.470 -24.969 1.00 94.94 215 LYS A C 1
ATOM 1721 O O . LYS A 1 215 ? 0.641 1.813 -25.980 1.00 94.94 215 LYS A O 1
ATOM 1726 N N . LYS A 1 216 ? -0.351 3.576 -25.000 1.00 94.69 216 LYS A N 1
ATOM 1727 C CA . LYS A 1 216 ? -0.906 4.140 -26.238 1.00 94.69 216 LYS A CA 1
ATOM 1728 C C . LYS A 1 216 ? 0.206 4.552 -27.205 1.00 94.69 216 LYS A C 1
ATOM 1730 O O . LYS A 1 216 ? 0.157 4.156 -28.366 1.00 94.69 216 LYS A O 1
ATOM 1735 N N . LEU A 1 217 ? 1.212 5.277 -26.717 1.00 95.50 217 LEU A N 1
ATOM 1736 C CA . LEU A 1 217 ? 2.337 5.741 -27.528 1.00 95.50 217 LEU A CA 1
ATOM 1737 C C . LEU A 1 217 ? 3.135 4.572 -28.115 1.00 95.50 217 LEU A C 1
ATOM 1739 O O . LEU A 1 217 ? 3.410 4.559 -29.309 1.00 95.50 217 LEU A O 1
ATOM 1743 N N . LEU A 1 218 ? 3.458 3.553 -27.313 1.00 94.94 218 LEU A N 1
ATOM 1744 C CA . LEU A 1 218 ? 4.181 2.370 -27.794 1.00 94.94 218 LEU A CA 1
ATOM 1745 C C . LEU A 1 218 ? 3.361 1.553 -28.799 1.00 94.94 218 LEU A C 1
ATOM 1747 O O . LEU A 1 218 ? 3.909 1.055 -29.785 1.00 94.94 218 LEU A O 1
ATOM 1751 N N . ARG A 1 219 ? 2.044 1.436 -28.590 1.00 92.75 219 ARG A N 1
ATOM 1752 C CA . ARG A 1 219 ? 1.149 0.802 -29.569 1.00 92.75 219 ARG A CA 1
ATOM 1753 C C . ARG A 1 219 ? 1.181 1.543 -30.899 1.00 92.75 219 ARG A C 1
ATOM 1755 O O . ARG A 1 219 ? 1.303 0.904 -31.935 1.00 92.75 219 ARG A O 1
ATOM 1762 N N . GLU A 1 220 ? 1.112 2.866 -30.874 1.00 94.25 220 GLU A N 1
ATOM 1763 C CA . GLU A 1 220 ? 1.146 3.682 -32.086 1.00 94.25 220 GLU A CA 1
ATOM 1764 C C . GLU A 1 220 ? 2.508 3.658 -32.786 1.00 94.25 220 GLU A C 1
ATOM 1766 O O . GLU A 1 220 ? 2.561 3.512 -34.000 1.00 94.25 220 GLU A O 1
ATOM 1771 N N . ALA A 1 221 ? 3.601 3.755 -32.030 1.00 92.81 221 ALA A N 1
ATOM 1772 C CA . ALA A 1 221 ? 4.947 3.871 -32.582 1.00 92.81 221 ALA A CA 1
ATOM 1773 C C . ALA A 1 221 ? 5.539 2.535 -33.057 1.00 92.81 221 ALA A C 1
ATOM 1775 O O . ALA A 1 221 ? 6.354 2.524 -33.975 1.00 92.81 221 ALA A O 1
ATOM 1776 N N . VAL A 1 222 ? 5.165 1.416 -32.428 1.00 93.31 222 VAL A N 1
ATOM 1777 C CA . VAL A 1 222 ? 5.788 0.106 -32.689 1.00 93.31 222 VAL A CA 1
ATOM 1778 C C . VAL A 1 222 ? 4.781 -0.908 -33.219 1.00 93.31 222 VAL A C 1
ATOM 1780 O O . VAL A 1 222 ? 5.066 -1.604 -34.187 1.00 93.31 222 VAL A O 1
ATOM 1783 N N . VAL A 1 223 ? 3.588 -0.996 -32.627 1.00 92.25 223 VAL A N 1
ATOM 1784 C CA . VAL A 1 223 ? 2.630 -2.064 -32.967 1.00 92.25 223 VAL A CA 1
ATOM 1785 C C . VAL A 1 223 ? 1.851 -1.751 -34.245 1.00 92.25 223 VAL A C 1
ATOM 1787 O O . VAL A 1 223 ? 1.744 -2.609 -35.120 1.00 92.25 223 VAL A O 1
ATOM 1790 N N . LEU A 1 224 ? 1.313 -0.535 -34.384 1.00 91.88 224 LEU A N 1
ATOM 1791 C CA . LEU A 1 224 ? 0.520 -0.147 -35.556 1.00 91.88 224 LEU A CA 1
ATOM 1792 C C . LEU A 1 224 ? 1.309 -0.212 -36.876 1.00 91.88 224 LEU A C 1
ATOM 1794 O O . LEU A 1 224 ? 0.752 -0.751 -37.832 1.00 91.88 224 LEU A O 1
ATOM 1798 N N . PRO A 1 225 ? 2.581 0.226 -36.962 1.00 93.56 225 PRO A N 1
ATOM 1799 C CA . PRO A 1 225 ? 3.367 0.098 -38.187 1.00 93.56 225 PRO A CA 1
ATOM 1800 C C . PRO A 1 225 ? 3.612 -1.358 -38.582 1.00 93.56 225 PRO A C 1
ATOM 1802 O O . PRO A 1 225 ? 3.639 -1.680 -39.766 1.00 93.56 225 PRO A O 1
ATOM 1805 N N . MET A 1 226 ? 3.744 -2.259 -37.603 1.00 90.81 226 MET A N 1
ATOM 1806 C CA . MET A 1 226 ? 3.877 -3.692 -37.874 1.00 90.81 226 MET A CA 1
ATOM 1807 C C . MET A 1 226 ? 2.568 -4.307 -38.386 1.00 90.81 226 MET A C 1
ATOM 1809 O O . MET A 1 226 ? 2.599 -5.196 -39.232 1.00 90.81 226 MET A O 1
ATOM 1813 N N . TRP A 1 227 ? 1.418 -3.843 -37.886 1.00 88.81 227 TRP A N 1
ATOM 1814 C CA . TRP A 1 227 ? 0.097 -4.332 -38.301 1.00 88.81 227 TRP A CA 1
ATOM 1815 C C . TRP A 1 227 ? -0.391 -3.734 -39.624 1.00 88.81 227 TRP A C 1
ATOM 1817 O O . TRP A 1 227 ? -1.076 -4.408 -40.391 1.00 88.81 227 TRP A O 1
ATOM 1827 N N . MET A 1 228 ? -0.063 -2.470 -39.889 1.00 89.88 228 MET A N 1
ATOM 1828 C CA . MET A 1 228 ? -0.509 -1.728 -41.066 1.00 89.88 228 MET A CA 1
ATOM 1829 C C . MET A 1 228 ? 0.661 -0.967 -41.706 1.00 89.88 228 MET A C 1
ATOM 1831 O O . MET A 1 228 ? 0.679 0.266 -41.704 1.00 89.88 228 MET A O 1
ATOM 1835 N N . PRO A 1 229 ? 1.633 -1.677 -42.301 1.00 90.19 229 PRO A N 1
ATOM 1836 C CA . PRO A 1 229 ? 2.844 -1.053 -42.837 1.00 90.19 229 PRO A CA 1
ATOM 1837 C C . PRO A 1 229 ? 2.548 -0.050 -43.959 1.00 90.19 229 PRO A C 1
ATOM 1839 O O . PRO A 1 229 ? 3.267 0.930 -44.130 1.00 90.19 229 PRO A O 1
ATOM 1842 N N . ASP A 1 230 ? 1.453 -0.242 -44.702 1.00 91.25 230 ASP A N 1
ATOM 1843 C CA . ASP A 1 230 ? 1.096 0.638 -45.812 1.00 91.25 230 ASP A CA 1
ATOM 1844 C C . ASP A 1 230 ? 0.639 2.044 -45.400 1.00 91.25 230 ASP A C 1
ATOM 1846 O O . ASP A 1 230 ? 0.662 2.958 -46.226 1.00 91.25 230 ASP A O 1
ATOM 1850 N N . PHE A 1 231 ? 0.221 2.227 -44.150 1.00 88.88 231 PHE A N 1
ATOM 1851 C CA . PHE A 1 231 ? -0.289 3.508 -43.654 1.00 88.88 231 PHE A CA 1
ATOM 1852 C C . PHE A 1 231 ? 0.810 4.373 -43.028 1.00 88.88 231 PHE A C 1
ATOM 1854 O O . PHE A 1 231 ? 0.673 5.589 -42.942 1.00 88.88 231 PHE A O 1
ATOM 1861 N N . PHE A 1 232 ? 1.923 3.753 -42.633 1.00 86.50 232 PHE A N 1
ATOM 1862 C CA . PHE A 1 232 ? 3.042 4.389 -41.942 1.00 86.50 232 PHE A CA 1
ATOM 1863 C C . PHE A 1 232 ? 4.254 4.508 -42.881 1.00 86.50 232 PHE A C 1
ATOM 1865 O O . PHE A 1 232 ? 5.301 3.914 -42.640 1.00 86.50 232 PHE A O 1
ATOM 1872 N N . LYS A 1 233 ? 4.103 5.260 -43.983 1.00 84.44 233 LYS A N 1
ATOM 1873 C CA . LYS A 1 233 ? 5.152 5.436 -45.013 1.00 84.44 233 LYS A CA 1
ATOM 1874 C C . LYS A 1 233 ? 6.096 6.630 -44.784 1.00 84.44 233 LYS A C 1
ATOM 1876 O O . LYS A 1 233 ? 7.029 6.794 -45.570 1.00 84.44 233 LYS A O 1
ATOM 1881 N N . GLY A 1 234 ? 5.910 7.374 -43.689 1.00 75.12 234 GLY A N 1
ATOM 1882 C CA . GLY A 1 234 ? 6.675 8.585 -43.358 1.00 75.12 234 GLY A CA 1
ATOM 1883 C C . GLY A 1 234 ? 6.005 9.865 -43.833 1.00 75.12 234 GLY A C 1
ATOM 1884 O O . GLY A 1 234 ? 5.403 9.847 -44.930 1.00 75.12 234 GLY A O 1
#

InterPro domains:
  IPR027417 P-loop containing nucleoside triphosphate hydrolase [G3DSA:3.40.50.300] (182-234)
  IPR048611 Katanin p60 ATPase-containing subunit A1, MIT domain [PF21126] (6-69)
  IPR048611 Katanin p60 ATPase-containing subunit A1, MIT domain [cd21748] (4-72)
  IPR050304 Microtubule-severing AAA ATPase [PTHR23074] (21-234)

Sequence (234 aa):
MNLAEICENAKKGREYALLGNYDSSMVYYQGVIQQIQRHCQSLRDPATKAKWQQVRQELLEEYEQVKSIVSTLESFKMDKPPDFPVSCRDEPFRDPAVWPPPVPAEHRAPPQIRRPNREVRPLRKDVGAGARGLVGRAHQISKSDKPASRDKDYRARGRDDKARKNVQDGASDSEIPKFDGAGYDKDLVEALERDIVSRNPSIHWDDIADLEEAKKLLREAVVLPMWMPDFFKG

Foldseek 3Di:
DDPVVLVVLLVVLVVCLVVVVLVSSLVSLVVSLVVLVVVLVVDPDPVVSVVSVVVSVVSVVVNVVSVVVVVVVVVVVVPPPDDPPPPPDPDPDDPPVDDDDPDPPDPDDDDDDDDDDDDDDDDDDDDDDDDDDDDDDDDDDDDDDDDDDDDDDDDDDDDDDDDDDDDDDDDDDPPDPPDPCPPHDPVVVVVVVVVDDPDDPPDDPVNDPDDPVVVVVCCVPPVCCVVCVPVPPD

Radius of gyration: 39.88 Å; chains: 1; bounding box: 106×78×82 Å

Organism: Mus musculus (NCBI:txid10090)